Protein AF-A0A3N2NV85-F1 (afdb_monomer_lite)

pLDDT: mean 71.73, std 13.74, range [38.53, 87.88]

Radius of gyration: 30.03 Å; chains: 1; bounding box: 80×45×101 Å

Secondary structure (DSSP, 8-state):
---------------------SSSSHHHHHHHHHHHHHHHHHHHHHHHHHHHHHHHHHHHHHTT---HHHHHHHHHHHHHHHHHHHHHHHHHHHHHHHHHHHHHS---SHHHHHHHHHHHHHHHHHHHHHHHTHHHHHHHHHHHHHTSTTTHHHHTTHHHHHHHHHHHHHHHHHHHHHHHHHHHHHHHHHTT---

Sequence (195 aa):
MTVSEAATTEDEETPAETKDGTETSETPQAARTAYAAEDVADELRKVFLAVVAASALLERTGKGSAHPALRRADRCAEDALSLASHAEGMIYEGIREVREQLGELTATSVGEVVSALDVSRTRLAEAAERVAGFPGRLRAAGQQLRDSTGADEVAGPAPEKWSHAADDLRLMTDALIGAVSALATYTDRLTGAAS

Foldseek 3Di:
DDDDDDDDDDDDDDDDDPPDDDDQPVLLVLLVVLVVLVVVLVVLVVVLVVLVVVLVVLCVVCPPPPDVVSVVSNVVSVVSNVVSVVSSVVSVVSSVVSVVVSVVVPPPDLVSVLSSLVVVLVVLLVVLVVLLPQLVVLQVVLVVLVPDPPSVVPVPCVSVVSNVVSVVSVVSSVVSVVSSVVSVVVSCVSVVVPD

Structure (mmCIF, N/CA/C/O backbone):
data_AF-A0A3N2NV85-F1
#
_entry.id   AF-A0A3N2NV85-F1
#
loop_
_atom_site.group_PDB
_atom_site.id
_atom_site.type_symbol
_atom_site.label_atom_id
_atom_site.label_alt_id
_atom_site.label_comp_id
_atom_site.label_asym_id
_atom_site.label_entity_id
_atom_site.label_seq_id
_atom_site.pdbx_PDB_ins_code
_atom_site.Cartn_x
_atom_site.Cartn_y
_atom_site.Cartn_z
_atom_site.occupancy
_atom_site.B_iso_or_equiv
_atom_site.auth_seq_id
_atom_site.auth_comp_id
_atom_site.auth_asym_id
_atom_site.auth_atom_id
_atom_site.pdbx_PDB_model_num
ATOM 1 N N . MET A 1 1 ? -52.265 24.261 73.036 1.00 43.88 1 MET A N 1
ATOM 2 C CA . MET A 1 1 ? -53.371 24.268 72.058 1.00 43.88 1 MET A CA 1
ATOM 3 C C . MET A 1 1 ? -53.181 25.506 71.196 1.00 43.88 1 MET A C 1
ATOM 5 O O . MET A 1 1 ? -53.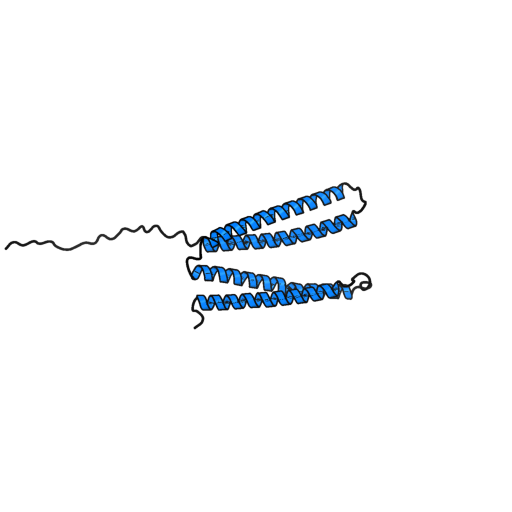295 26.576 71.768 1.00 43.88 1 MET A O 1
ATOM 9 N N . THR A 1 2 ? -52.778 25.296 69.931 1.00 38.53 2 THR A N 1
ATOM 10 C CA . THR A 1 2 ? -52.547 26.199 68.760 1.00 38.53 2 THR A CA 1
ATOM 11 C C . THR A 1 2 ? -51.330 25.618 68.011 1.00 38.53 2 THR A C 1
ATOM 13 O O . THR A 1 2 ? -50.202 25.826 68.440 1.00 38.53 2 THR A O 1
ATOM 16 N N . VAL A 1 3 ? -51.494 24.548 67.223 1.00 42.03 3 VAL A N 1
ATOM 17 C CA . VAL A 1 3 ? -51.835 24.520 65.779 1.00 42.03 3 VAL A CA 1
ATOM 18 C C . VAL A 1 3 ? -50.825 25.315 64.937 1.00 42.03 3 VAL A C 1
ATOM 20 O O . VAL A 1 3 ? -50.917 26.535 64.865 1.00 42.03 3 VAL A O 1
ATOM 23 N N . SER A 1 4 ? -49.889 24.601 64.299 1.00 41.66 4 SER A N 1
ATOM 24 C CA . SER A 1 4 ? -49.180 25.057 63.099 1.00 41.66 4 SER A CA 1
ATOM 25 C C . SER A 1 4 ? -49.585 24.144 61.953 1.00 41.66 4 SER A C 1
ATOM 27 O O . SER A 1 4 ? -49.317 22.945 61.960 1.00 41.66 4 SER A O 1
ATOM 29 N N . GLU A 1 5 ? -50.287 24.760 61.019 1.00 46.69 5 GLU A N 1
ATOM 30 C CA . GLU A 1 5 ? -50.751 24.242 59.748 1.00 46.69 5 GLU A CA 1
ATOM 31 C C . GLU A 1 5 ? -49.751 24.725 58.689 1.00 46.69 5 GLU A C 1
ATOM 33 O O . GLU A 1 5 ? -49.426 25.911 58.647 1.00 46.69 5 GLU A O 1
ATOM 38 N N . ALA A 1 6 ? -49.229 23.818 57.868 1.00 44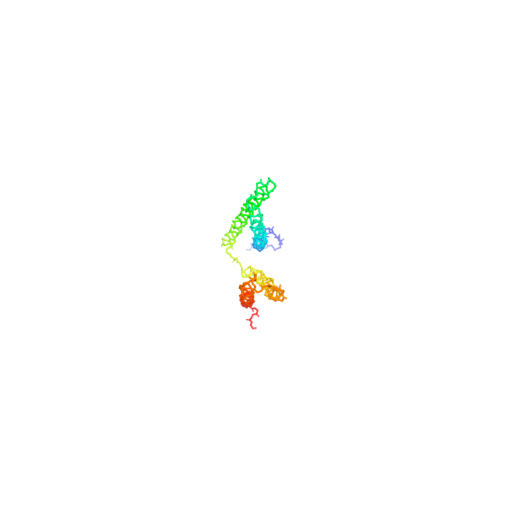.66 6 ALA A N 1
ATOM 39 C CA . ALA A 1 6 ? -48.599 24.162 56.600 1.00 44.66 6 ALA A CA 1
ATOM 40 C C . ALA A 1 6 ? -48.878 23.021 55.621 1.00 44.66 6 ALA A C 1
ATOM 42 O O . ALA A 1 6 ? -48.402 21.897 55.788 1.00 44.66 6 ALA A O 1
ATOM 43 N N . ALA A 1 7 ? -49.752 23.337 54.672 1.00 43.84 7 ALA A N 1
ATOM 44 C CA . ALA A 1 7 ? -50.226 22.479 53.608 1.00 43.84 7 ALA A CA 1
ATOM 45 C C . ALA A 1 7 ? -49.163 22.268 52.517 1.00 43.84 7 ALA A C 1
ATOM 47 O O . ALA A 1 7 ? -48.222 23.042 52.360 1.00 43.84 7 ALA A O 1
ATOM 48 N N . THR A 1 8 ? -49.358 21.166 51.802 1.00 43.28 8 THR A N 1
ATOM 49 C CA . THR A 1 8 ? -48.591 20.611 50.682 1.00 43.28 8 THR A CA 1
ATOM 50 C C . THR A 1 8 ? -48.863 21.347 49.356 1.00 43.28 8 THR A C 1
ATOM 52 O O . THR A 1 8 ? -49.811 22.124 49.291 1.00 43.28 8 THR A O 1
ATOM 55 N N . THR A 1 9 ? -48.077 20.971 48.328 1.00 43.28 9 THR A N 1
ATOM 56 C CA . THR A 1 9 ? -48.163 21.202 46.858 1.00 43.28 9 THR A CA 1
ATOM 57 C C . THR A 1 9 ? -47.543 22.532 46.388 1.00 43.28 9 THR A C 1
ATOM 59 O O . THR A 1 9 ? -47.734 23.535 47.057 1.00 43.28 9 THR A O 1
ATOM 62 N N . GLU A 1 10 ? -46.725 22.650 45.333 1.00 40.34 10 GLU A N 1
ATOM 63 C CA . GLU A 1 10 ? -46.506 21.920 44.063 1.00 40.34 10 GLU A CA 1
ATOM 64 C C . GLU A 1 10 ? -45.005 22.057 43.683 1.00 40.34 10 GLU A C 1
ATOM 66 O O . GLU A 1 10 ? -44.354 23.020 44.080 1.00 40.34 10 GLU A O 1
ATOM 71 N N . ASP A 1 11 ? -44.337 21.012 43.197 1.00 48.28 11 ASP A N 1
ATOM 72 C CA . ASP A 1 11 ? -43.986 20.828 41.775 1.00 48.28 11 ASP A CA 1
ATOM 73 C C . ASP A 1 11 ? -43.397 22.083 41.091 1.00 48.28 11 ASP A C 1
ATOM 75 O O . ASP A 1 11 ? -44.119 22.921 40.563 1.00 48.28 11 ASP A O 1
ATOM 79 N N . GLU A 1 12 ? -42.064 22.185 41.066 1.00 41.19 12 GLU A N 1
ATOM 80 C CA . GLU A 1 12 ? -41.355 22.912 40.008 1.00 41.19 12 GLU A CA 1
ATOM 81 C C . GLU A 1 12 ? -40.096 22.123 39.630 1.00 41.19 12 GLU A C 1
ATOM 83 O O . GLU A 1 12 ? -39.060 22.115 40.300 1.00 41.19 12 GLU A O 1
ATOM 88 N N . GLU A 1 13 ? -40.284 21.359 38.563 1.00 42.88 13 GLU A N 1
ATOM 89 C CA . GLU A 1 13 ? -39.295 20.685 37.745 1.00 42.88 13 GLU A CA 1
ATOM 90 C C . GLU A 1 13 ? -38.297 21.696 37.144 1.00 42.88 13 GLU A C 1
ATOM 92 O O . GLU A 1 13 ? -38.666 22.815 36.789 1.00 42.88 13 GLU A O 1
ATOM 97 N N . THR A 1 14 ? -37.068 21.225 36.890 1.00 41.91 14 THR A N 1
ATOM 98 C CA . THR A 1 14 ? -35.988 21.817 36.060 1.00 41.91 14 THR A CA 1
ATOM 99 C C . THR A 1 14 ? -34.889 22.576 36.828 1.00 41.91 14 THR A C 1
ATOM 101 O O . THR A 1 14 ? -35.083 23.670 37.352 1.00 41.91 14 THR A O 1
ATOM 104 N N . PRO A 1 15 ? -33.660 22.028 36.802 1.00 38.91 15 PRO A N 1
ATOM 105 C CA . PRO A 1 15 ? -32.694 22.573 35.856 1.00 38.91 15 PRO A CA 1
ATOM 106 C C . PRO A 1 15 ? -32.133 21.486 34.935 1.00 38.91 15 PRO A C 1
ATOM 108 O O . PRO A 1 15 ? -31.294 20.673 35.318 1.00 38.91 15 PRO A O 1
ATOM 111 N N . ALA A 1 16 ? -32.574 21.525 33.681 1.00 46.38 16 ALA A N 1
ATOM 112 C CA . ALA A 1 16 ? -31.796 21.065 32.551 1.00 46.38 16 ALA A CA 1
ATOM 113 C C . ALA A 1 16 ? -30.763 22.151 32.237 1.00 46.38 16 ALA A C 1
ATOM 115 O O . ALA A 1 16 ? -31.140 23.269 31.910 1.00 46.38 16 ALA A O 1
ATOM 116 N N . GLU A 1 17 ? -29.481 21.820 32.357 1.00 39.56 17 GLU A N 1
ATOM 117 C CA . GLU A 1 17 ? -28.537 21.889 31.235 1.00 39.56 17 GLU A CA 1
ATOM 118 C C . GLU A 1 17 ? -27.241 21.200 31.685 1.00 39.56 17 GLU A C 1
ATOM 120 O O . GLU A 1 17 ? -26.250 21.832 32.047 1.00 39.56 17 GLU A O 1
ATOM 125 N N . THR A 1 18 ? -27.238 19.863 31.688 1.00 39.28 18 THR A N 1
ATOM 126 C CA . THR A 1 18 ? -25.978 19.121 31.594 1.00 39.28 18 THR A CA 1
ATOM 127 C C . THR A 1 18 ? -25.483 19.300 30.168 1.00 39.28 18 THR A C 1
ATOM 129 O O . THR A 1 18 ? -25.818 18.539 29.263 1.00 39.28 18 THR A O 1
ATOM 132 N N . LYS A 1 19 ? -24.729 20.375 29.957 1.00 49.59 19 LYS A N 1
ATOM 133 C CA . LYS A 1 19 ? -23.899 20.558 28.775 1.00 49.59 19 LYS A CA 1
ATOM 134 C C . LYS A 1 19 ? -22.666 19.682 28.952 1.00 49.59 19 LYS A C 1
ATOM 136 O O . LYS A 1 19 ? -21.614 20.159 29.351 1.00 49.59 19 LYS A O 1
ATOM 141 N N . ASP A 1 20 ? -22.825 18.388 28.725 1.00 47.41 20 ASP A N 1
ATOM 142 C CA . ASP A 1 20 ? -21.674 17.533 28.485 1.00 47.41 20 ASP A CA 1
ATOM 143 C C . ASP A 1 20 ? -22.083 16.382 27.575 1.00 47.41 20 ASP A C 1
ATOM 145 O O . ASP A 1 20 ? -22.908 15.538 27.918 1.00 47.41 20 ASP A O 1
ATOM 149 N N . GLY A 1 21 ? -21.594 16.429 26.346 1.00 41.12 21 GLY A N 1
ATOM 150 C CA . GLY A 1 21 ? -22.053 15.540 25.291 1.00 41.12 21 GLY A CA 1
ATOM 151 C C . GLY A 1 21 ? -21.494 15.914 23.933 1.00 41.12 21 GLY A C 1
ATOM 152 O O . GLY A 1 21 ? -22.235 15.903 22.958 1.00 41.12 21 GLY A O 1
ATOM 153 N N . THR A 1 22 ? -20.217 16.308 23.857 1.00 42.34 22 THR A N 1
ATOM 154 C CA . THR A 1 22 ? -19.564 16.491 22.548 1.00 42.34 22 THR A CA 1
ATOM 155 C C . THR A 1 22 ? -18.066 16.162 22.523 1.00 42.34 22 THR A C 1
ATOM 157 O O . THR A 1 22 ? -17.364 16.730 21.702 1.00 42.34 22 THR A O 1
ATOM 160 N N . GLU A 1 23 ? -17.542 15.257 23.361 1.00 47.22 23 GLU A N 1
ATOM 161 C CA . GLU A 1 23 ? -16.083 14.971 23.349 1.00 47.22 23 GLU A CA 1
ATOM 162 C C . GLU A 1 23 ? -15.675 13.517 23.045 1.00 47.22 23 GLU A C 1
ATOM 164 O O . GLU A 1 23 ? -14.496 13.236 22.890 1.00 47.22 23 GLU A O 1
ATOM 169 N N . THR A 1 24 ? -16.603 12.579 22.838 1.00 50.22 24 THR A N 1
ATOM 170 C CA . THR A 1 24 ? -16.249 11.157 22.595 1.00 50.22 24 THR A CA 1
ATOM 171 C C . THR A 1 24 ? -16.347 10.695 21.137 1.00 50.22 24 THR A C 1
ATOM 173 O O . THR A 1 24 ? -16.030 9.550 20.828 1.00 50.22 24 THR A O 1
ATOM 176 N N . SER A 1 25 ? -16.759 11.557 20.198 1.00 52.91 25 SER A N 1
ATOM 177 C CA . SER A 1 25 ? -16.943 11.155 18.790 1.00 52.91 25 SER A CA 1
ATOM 178 C C . SER A 1 25 ? -15.760 11.481 17.866 1.00 52.91 25 SER A C 1
ATOM 180 O O . SER A 1 25 ? -15.795 11.102 16.692 1.00 52.91 25 SER A O 1
ATOM 182 N N . GLU A 1 26 ? -14.723 12.168 18.353 1.00 57.66 26 GLU A N 1
ATOM 183 C CA . GLU A 1 26 ? -13.586 12.602 17.527 1.00 57.66 26 GLU A CA 1
ATOM 184 C C . GLU A 1 26 ? -12.510 11.513 17.379 1.00 57.66 26 GLU A C 1
ATOM 186 O O . GLU A 1 26 ? -11.926 11.372 16.304 1.00 57.66 26 GLU A O 1
ATOM 191 N N . THR A 1 27 ? -12.331 10.652 18.384 1.00 58.41 27 THR A N 1
ATOM 192 C CA . THR A 1 27 ? -11.361 9.539 18.392 1.00 58.41 27 THR A CA 1
ATOM 193 C C . THR A 1 27 ? -11.552 8.557 17.220 1.00 58.41 27 THR A C 1
ATOM 195 O O . THR A 1 27 ? -10.582 8.271 16.508 1.00 58.41 27 THR A O 1
ATOM 198 N N . PRO A 1 28 ? -12.780 8.073 16.913 1.00 58.31 28 PRO A N 1
ATOM 199 C CA . PRO A 1 28 ? -13.009 7.188 15.766 1.00 58.31 28 PRO A CA 1
ATOM 200 C C . PRO A 1 28 ? -12.791 7.887 14.419 1.00 58.31 28 PRO A C 1
ATOM 202 O O . PRO A 1 28 ? -12.437 7.240 13.432 1.00 58.31 28 PRO A O 1
ATOM 205 N N . GLN A 1 29 ? -13.006 9.203 14.360 1.00 62.34 29 GLN A N 1
ATOM 206 C CA . GLN A 1 29 ? -12.816 9.996 13.150 1.00 62.34 29 GLN A CA 1
ATOM 207 C C . GLN A 1 29 ? -11.329 10.265 12.888 1.00 62.34 29 GLN A C 1
ATOM 209 O O . GLN A 1 29 ? -10.883 10.096 11.755 1.00 62.34 29 GLN A O 1
ATOM 214 N N . ALA A 1 30 ? -10.557 10.597 13.924 1.00 62.56 30 ALA A N 1
ATOM 215 C CA . ALA A 1 30 ? -9.110 10.791 13.853 1.00 62.56 30 ALA A CA 1
ATOM 216 C C . ALA A 1 30 ? -8.365 9.499 13.462 1.00 62.56 30 ALA A C 1
ATOM 218 O O . ALA A 1 30 ? -7.439 9.524 12.653 1.00 62.56 30 ALA A O 1
ATOM 219 N N . ALA A 1 31 ? -8.817 8.340 13.952 1.00 62.31 31 ALA A N 1
ATOM 220 C CA . ALA A 1 31 ? -8.287 7.057 13.497 1.00 62.31 31 ALA A CA 1
ATOM 221 C C . ALA A 1 31 ? -8.554 6.841 11.994 1.00 62.31 31 ALA A C 1
ATOM 223 O O . ALA A 1 31 ? -7.644 6.511 11.236 1.00 62.31 31 ALA A O 1
ATOM 224 N N . ARG A 1 32 ? -9.787 7.087 11.526 1.00 62.62 32 ARG A N 1
ATOM 225 C CA . ARG A 1 32 ? -10.155 6.959 10.102 1.00 62.62 32 ARG A CA 1
ATOM 226 C C . ARG A 1 32 ? -9.355 7.892 9.192 1.00 62.62 32 ARG A C 1
ATOM 228 O O . ARG A 1 32 ? -8.979 7.472 8.099 1.00 62.62 32 ARG A O 1
ATOM 235 N N . THR A 1 33 ? -9.085 9.126 9.613 1.00 66.50 33 THR A N 1
ATOM 236 C CA . THR A 1 33 ? -8.267 10.067 8.832 1.00 66.50 33 THR A CA 1
ATOM 237 C C . THR A 1 33 ? -6.798 9.652 8.789 1.00 66.50 33 THR A C 1
ATOM 239 O O . THR A 1 33 ? -6.199 9.742 7.719 1.00 66.50 33 THR A O 1
ATOM 242 N N . ALA A 1 34 ? -6.236 9.119 9.882 1.00 68.50 34 ALA A N 1
ATOM 243 C CA . ALA A 1 34 ? -4.886 8.548 9.878 1.00 68.50 34 ALA A CA 1
ATOM 244 C C . ALA A 1 34 ? -4.771 7.377 8.885 1.00 68.50 34 ALA A C 1
ATOM 246 O O . ALA A 1 34 ? -3.847 7.340 8.076 1.00 68.50 34 ALA A O 1
ATOM 247 N N . TYR A 1 35 ? -5.764 6.483 8.855 1.00 65.12 35 TYR A N 1
ATOM 248 C CA . TYR A 1 35 ? -5.802 5.387 7.880 1.00 65.12 35 TYR A CA 1
ATOM 249 C C . TYR A 1 35 ? -5.962 5.865 6.431 1.00 65.12 35 TYR A C 1
ATOM 251 O O . TYR A 1 35 ? -5.400 5.267 5.519 1.00 65.12 35 TYR A O 1
ATOM 259 N N . ALA A 1 36 ? -6.723 6.934 6.184 1.00 73.19 36 ALA A N 1
ATOM 260 C CA . ALA A 1 36 ? -6.809 7.520 4.847 1.00 73.19 36 ALA A CA 1
ATOM 261 C C . ALA A 1 36 ? -5.462 8.121 4.405 1.00 73.19 36 ALA A C 1
ATOM 263 O O . ALA A 1 36 ? -5.085 8.003 3.241 1.00 73.19 36 ALA A O 1
ATOM 264 N N . ALA A 1 37 ? -4.714 8.727 5.330 1.00 69.50 37 ALA A N 1
ATOM 265 C CA . ALA A 1 37 ? -3.372 9.234 5.061 1.00 69.50 37 ALA A CA 1
ATOM 266 C C . ALA A 1 37 ? -2.371 8.099 4.765 1.00 69.50 37 ALA A C 1
ATOM 268 O O . ALA A 1 37 ? -1.522 8.252 3.889 1.00 69.50 37 ALA A O 1
ATOM 269 N N . GLU A 1 38 ? -2.502 6.944 5.426 1.00 74.38 38 GLU A N 1
ATOM 270 C CA . GLU A 1 38 ? -1.716 5.738 5.122 1.00 74.38 38 GLU A CA 1
ATOM 271 C C . GLU A 1 38 ? -1.973 5.213 3.703 1.00 74.38 38 GLU A C 1
ATOM 273 O O . GLU A 1 38 ? -1.019 4.932 2.980 1.00 74.38 38 GLU A O 1
ATOM 278 N N . ASP A 1 39 ? -3.235 5.156 3.261 1.00 73.56 39 ASP A N 1
ATOM 279 C CA . ASP A 1 39 ? -3.562 4.774 1.878 1.00 73.56 39 ASP A CA 1
ATOM 280 C C . ASP A 1 39 ? -2.906 5.731 0.862 1.00 73.56 39 ASP A C 1
ATOM 282 O O . ASP A 1 39 ? -2.351 5.291 -0.150 1.00 73.56 39 ASP A O 1
ATOM 286 N N . VAL A 1 40 ? -2.920 7.040 1.142 1.00 75.62 40 VAL A N 1
ATOM 287 C CA . VAL A 1 40 ? -2.267 8.055 0.297 1.00 75.62 40 VAL A CA 1
ATOM 288 C C . VAL A 1 40 ? -0.745 7.879 0.289 1.00 75.62 40 VAL A C 1
ATOM 290 O O . VAL A 1 40 ? -0.128 7.999 -0.772 1.00 75.62 40 VAL A O 1
ATOM 293 N N . ALA A 1 41 ? -0.125 7.557 1.429 1.00 73.75 41 ALA A N 1
ATOM 294 C CA . ALA A 1 41 ? 1.305 7.246 1.497 1.00 73.75 41 ALA A CA 1
ATOM 295 C C . ALA A 1 41 ? 1.657 6.009 0.651 1.00 73.75 41 ALA A C 1
ATOM 297 O O . ALA A 1 41 ? 2.630 6.028 -0.107 1.00 73.75 41 ALA A O 1
ATOM 298 N N . ASP A 1 42 ? 0.832 4.962 0.705 1.00 79.81 42 ASP A N 1
ATOM 299 C CA . ASP A 1 42 ? 1.000 3.750 -0.100 1.00 79.81 42 ASP A CA 1
ATOM 300 C C . ASP A 1 42 ? 0.874 4.022 -1.607 1.00 79.81 42 ASP A C 1
ATOM 302 O O . ASP A 1 42 ? 1.610 3.458 -2.426 1.00 79.81 42 ASP A O 1
ATOM 306 N N . GLU A 1 43 ? -0.065 4.876 -2.013 1.00 77.25 43 GLU A N 1
ATOM 307 C CA . GLU A 1 43 ? -0.190 5.316 -3.404 1.00 77.25 43 GLU A CA 1
ATOM 308 C C . GLU A 1 43 ? 1.010 6.153 -3.850 1.00 77.25 43 GLU A C 1
ATOM 310 O O . GLU A 1 43 ? 1.584 5.889 -4.913 1.00 77.25 43 GLU A O 1
ATOM 315 N N . LEU A 1 44 ? 1.451 7.094 -3.013 1.00 78.88 44 LEU A N 1
ATOM 316 C CA . LEU A 1 44 ? 2.637 7.906 -3.258 1.00 78.88 44 LEU A CA 1
ATOM 317 C C . LEU A 1 44 ? 3.886 7.031 -3.422 1.00 78.88 44 LEU A C 1
ATOM 319 O O . LEU A 1 44 ? 4.673 7.249 -4.346 1.00 78.88 44 LEU A O 1
ATOM 323 N N . ARG A 1 45 ? 4.028 5.978 -2.609 1.00 82.88 45 ARG A N 1
ATOM 324 C CA . ARG A 1 45 ? 5.122 5.004 -2.713 1.00 82.88 45 ARG A CA 1
ATOM 325 C C . ARG A 1 45 ? 5.112 4.258 -4.050 1.00 82.88 45 ARG A C 1
ATOM 327 O O . ARG A 1 45 ? 6.172 4.060 -4.647 1.00 82.88 45 ARG A O 1
ATOM 334 N N . LYS A 1 46 ? 3.939 3.870 -4.563 1.00 83.06 46 LYS A N 1
ATOM 335 C CA . LYS A 1 46 ? 3.816 3.229 -5.890 1.00 83.06 46 LYS A CA 1
ATOM 336 C C . LYS A 1 46 ? 4.238 4.179 -7.010 1.00 83.06 46 LYS A C 1
ATOM 338 O O . LYS A 1 46 ? 4.970 3.768 -7.911 1.00 83.06 46 LYS A O 1
ATOM 343 N N . VAL A 1 47 ? 3.809 5.441 -6.945 1.00 80.25 47 VAL A N 1
ATOM 344 C CA . VAL A 1 47 ? 4.190 6.473 -7.924 1.00 80.25 47 VAL A CA 1
ATOM 345 C C . VAL A 1 47 ? 5.693 6.744 -7.864 1.00 80.25 47 VAL A C 1
ATOM 347 O O . VAL A 1 47 ? 6.345 6.760 -8.905 1.00 80.25 47 VAL A O 1
ATOM 350 N N . PHE A 1 48 ? 6.265 6.865 -6.664 1.00 78.31 48 PHE A N 1
ATOM 351 C CA . PHE A 1 48 ? 7.704 7.029 -6.458 1.00 78.31 48 PHE A CA 1
ATOM 352 C C . PHE A 1 48 ? 8.507 5.915 -7.144 1.00 78.31 48 PHE A C 1
ATOM 354 O O . PHE A 1 48 ? 9.419 6.193 -7.921 1.00 78.31 48 PHE A O 1
ATOM 361 N N . LEU A 1 49 ? 8.131 4.648 -6.930 1.00 86.94 49 LEU A N 1
ATOM 362 C CA . LEU A 1 49 ? 8.797 3.504 -7.563 1.00 86.94 49 LEU A CA 1
ATOM 363 C C . LEU A 1 49 ? 8.687 3.531 -9.095 1.00 86.94 49 LEU A C 1
ATOM 365 O O . LEU A 1 49 ? 9.650 3.191 -9.786 1.00 86.94 49 LEU A O 1
ATOM 369 N N . ALA A 1 50 ? 7.545 3.963 -9.636 1.00 83.38 50 ALA A N 1
ATOM 370 C CA . ALA A 1 50 ? 7.371 4.125 -11.077 1.00 83.38 50 ALA A CA 1
ATOM 371 C C . ALA A 1 50 ? 8.289 5.221 -11.650 1.00 83.38 50 ALA A C 1
ATOM 373 O O . ALA A 1 50 ? 8.890 5.019 -12.708 1.00 83.38 50 ALA A O 1
ATOM 374 N N . VAL A 1 51 ? 8.451 6.345 -10.941 1.00 80.38 51 VAL A N 1
ATOM 375 C CA . VAL A 1 51 ? 9.375 7.422 -11.336 1.00 80.38 51 VAL A CA 1
ATOM 376 C C . VAL A 1 51 ? 10.826 6.943 -11.273 1.00 80.38 51 VAL A C 1
ATOM 378 O O . VAL A 1 51 ? 11.547 7.137 -12.245 1.00 80.38 51 VAL A O 1
ATOM 381 N N . VAL A 1 52 ? 11.245 6.234 -10.215 1.00 83.75 52 VAL A N 1
ATOM 382 C CA . VAL A 1 52 ? 12.597 5.639 -10.127 1.00 83.75 52 VAL A CA 1
ATOM 383 C C . VAL A 1 52 ? 12.878 4.718 -11.317 1.00 83.75 52 VAL A C 1
ATOM 385 O O . VAL A 1 52 ? 13.940 4.807 -11.939 1.00 83.75 52 VAL A O 1
ATOM 388 N N . ALA A 1 53 ? 11.924 3.852 -11.672 1.00 85.88 53 ALA A N 1
ATOM 389 C CA . ALA A 1 53 ? 12.067 2.960 -12.819 1.00 85.88 53 ALA A CA 1
ATOM 390 C C . ALA A 1 53 ? 12.196 3.735 -14.144 1.00 85.88 53 ALA A C 1
ATOM 392 O O . ALA A 1 53 ? 13.036 3.394 -14.980 1.00 85.88 53 ALA A O 1
ATOM 393 N N . ALA A 1 54 ? 11.405 4.796 -14.330 1.00 78.00 54 ALA A N 1
ATOM 394 C CA . ALA A 1 54 ? 11.488 5.660 -15.505 1.00 78.00 54 ALA A CA 1
ATOM 395 C C . ALA A 1 54 ? 12.829 6.416 -15.579 1.00 78.00 54 ALA A C 1
ATOM 397 O O . ALA A 1 54 ? 13.429 6.465 -16.655 1.00 78.00 54 ALA A O 1
ATOM 398 N N . SER A 1 55 ? 13.339 6.931 -14.455 1.00 84.06 55 SER A N 1
ATOM 399 C CA . SER A 1 55 ? 14.654 7.583 -14.375 1.00 84.06 55 SER A CA 1
ATOM 400 C C . SER A 1 55 ? 15.787 6.629 -14.747 1.00 84.06 55 SER A C 1
ATOM 402 O O . SER A 1 55 ? 16.627 6.968 -15.575 1.00 84.06 55 SER A O 1
ATOM 404 N N . ALA A 1 56 ? 15.773 5.394 -14.235 1.00 85.56 56 ALA A N 1
ATOM 405 C CA . ALA A 1 56 ? 16.784 4.390 -14.578 1.00 85.56 56 ALA A CA 1
ATOM 406 C C . ALA A 1 56 ? 16.775 4.031 -16.079 1.00 85.56 56 ALA A C 1
ATOM 408 O O . ALA A 1 56 ? 17.824 3.811 -16.693 1.00 85.56 56 ALA A O 1
ATOM 409 N N . LEU A 1 57 ? 15.590 3.991 -16.703 1.00 84.00 57 LEU A N 1
ATOM 410 C CA . LEU A 1 57 ? 15.460 3.803 -18.150 1.00 84.00 57 LEU A CA 1
ATOM 411 C C . LEU A 1 57 ? 15.991 5.012 -18.934 1.00 84.00 57 LEU A C 1
ATOM 413 O O . LEU A 1 57 ? 16.685 4.826 -19.937 1.00 84.00 57 LEU A O 1
ATOM 417 N N . LEU A 1 58 ? 15.705 6.236 -18.484 1.00 81.19 58 LEU A N 1
ATOM 418 C CA . LEU A 1 58 ? 16.233 7.466 -19.081 1.00 81.19 58 LEU A CA 1
ATOM 419 C C . LEU A 1 58 ? 17.762 7.523 -18.999 1.00 81.19 58 LEU A C 1
ATOM 421 O O . LEU A 1 58 ? 18.408 7.790 -20.009 1.00 81.19 58 LEU A O 1
ATOM 425 N N . GLU A 1 59 ? 18.351 7.193 -17.850 1.00 82.50 59 GLU A N 1
ATOM 426 C CA . GLU A 1 59 ? 19.805 7.162 -17.668 1.00 82.50 59 GLU A CA 1
ATOM 427 C C . GLU A 1 59 ? 20.458 6.140 -18.610 1.00 82.50 59 GLU A C 1
ATOM 429 O O . GLU A 1 59 ? 21.430 6.438 -19.312 1.00 82.50 59 GLU A O 1
ATOM 434 N N . ARG A 1 60 ? 19.882 4.934 -18.700 1.00 83.56 60 ARG A N 1
ATOM 435 C CA . ARG A 1 60 ? 20.390 3.866 -19.571 1.00 83.56 60 ARG A CA 1
ATOM 436 C C . ARG A 1 60 ? 20.297 4.223 -21.054 1.00 83.56 60 ARG A C 1
ATOM 438 O O . ARG A 1 60 ? 21.225 3.925 -21.803 1.00 83.56 60 ARG A O 1
ATOM 445 N N . THR A 1 61 ? 19.186 4.818 -21.486 1.00 79.75 61 THR A N 1
ATOM 446 C CA . THR A 1 61 ? 18.943 5.173 -22.898 1.00 79.75 61 THR A CA 1
ATOM 447 C C . THR A 1 61 ? 19.654 6.459 -23.316 1.00 79.75 61 THR A C 1
ATOM 449 O O . THR A 1 61 ? 20.043 6.599 -24.473 1.00 79.75 61 THR A O 1
ATOM 452 N N . GLY A 1 62 ? 19.857 7.385 -22.379 1.00 68.69 62 GLY A N 1
ATOM 453 C CA . GLY A 1 62 ? 20.491 8.683 -22.594 1.00 68.69 62 GLY A CA 1
ATOM 454 C C . GLY A 1 62 ? 22.001 8.708 -22.363 1.00 68.69 62 GLY A C 1
ATOM 455 O O . GLY A 1 62 ? 22.618 9.754 -22.572 1.00 68.69 62 GLY A O 1
ATOM 456 N N . LYS A 1 63 ? 22.619 7.597 -21.943 1.00 76.31 63 LYS A N 1
ATOM 457 C CA . LYS A 1 63 ? 24.046 7.535 -21.596 1.00 76.31 63 LYS A CA 1
ATOM 458 C C . LYS A 1 63 ? 24.933 8.042 -22.742 1.00 76.31 63 LYS A C 1
ATOM 460 O O . LYS A 1 63 ? 24.989 7.448 -23.814 1.00 76.31 63 LYS A O 1
ATOM 465 N N . GLY A 1 64 ? 25.642 9.147 -22.499 1.00 68.81 64 GLY A N 1
ATOM 466 C CA . GLY A 1 64 ? 26.522 9.800 -23.481 1.00 68.81 64 GLY A CA 1
ATOM 467 C C . GLY A 1 64 ? 25.842 10.835 -24.390 1.00 68.81 64 GLY A C 1
ATOM 468 O O . GLY A 1 64 ? 26.520 11.470 -25.194 1.00 68.81 64 GLY A O 1
ATOM 469 N N . SER A 1 65 ? 24.532 11.057 -24.255 1.00 73.69 65 SER A N 1
ATOM 470 C CA . SER A 1 65 ? 23.801 12.079 -25.007 1.00 73.69 65 SER A CA 1
ATOM 471 C C . SER A 1 65 ? 23.854 13.441 -24.310 1.00 73.69 65 SER A C 1
ATOM 473 O O . SER A 1 65 ? 23.444 13.590 -23.162 1.00 73.69 65 SER A O 1
ATOM 475 N N . ALA A 1 66 ? 24.302 14.479 -25.022 1.00 80.88 66 ALA A N 1
ATOM 476 C CA . ALA A 1 66 ? 24.300 15.862 -24.529 1.00 80.88 66 ALA A CA 1
ATOM 477 C C . ALA A 1 66 ? 22.957 16.594 -24.759 1.00 80.88 66 ALA A C 1
ATOM 479 O O . ALA A 1 66 ? 22.878 17.816 -24.571 1.00 80.88 66 ALA A O 1
ATOM 480 N N . HIS A 1 67 ? 21.907 15.880 -25.186 1.00 83.75 67 HIS A N 1
ATOM 481 C CA . HIS A 1 67 ? 20.664 16.488 -25.656 1.00 83.75 67 HIS A CA 1
ATOM 482 C C . HIS A 1 67 ? 19.926 17.250 -24.532 1.00 83.75 67 HIS A C 1
ATOM 484 O O . HIS A 1 67 ? 19.643 16.678 -23.476 1.00 83.75 67 HIS A O 1
ATOM 490 N N . PRO A 1 68 ? 19.560 18.532 -24.733 1.00 84.38 68 PRO A N 1
ATOM 491 C CA . PRO A 1 68 ? 18.985 19.372 -23.679 1.00 84.38 68 PRO A CA 1
ATOM 492 C C . PRO A 1 68 ? 17.636 18.860 -23.155 1.00 84.38 68 PRO A C 1
ATOM 494 O O . PRO A 1 68 ? 17.347 19.020 -21.972 1.00 84.38 68 PRO A O 1
ATOM 497 N N . ALA A 1 69 ? 16.829 18.202 -23.995 1.00 83.69 69 ALA A N 1
ATOM 498 C CA . ALA A 1 69 ? 15.558 17.621 -23.555 1.00 83.69 69 ALA A CA 1
ATOM 499 C C . ALA A 1 69 ? 15.741 16.451 -22.570 1.00 83.69 69 ALA A C 1
ATOM 501 O O . ALA A 1 69 ? 14.956 16.336 -21.636 1.00 83.69 69 ALA A O 1
ATOM 502 N N . LEU A 1 70 ? 16.795 15.636 -22.729 1.00 79.62 70 LEU A N 1
ATOM 503 C CA . LEU A 1 70 ? 17.081 14.525 -21.813 1.00 79.62 70 LEU A CA 1
ATOM 504 C C . LEU A 1 70 ? 17.537 15.052 -20.453 1.00 79.62 70 LEU A C 1
ATOM 506 O O . LEU A 1 70 ? 17.001 14.641 -19.435 1.00 79.62 70 LEU A O 1
ATOM 510 N N . ARG A 1 71 ? 18.423 16.057 -20.439 1.00 82.50 71 ARG A N 1
ATOM 511 C CA . ARG A 1 71 ? 18.817 16.741 -19.195 1.00 82.50 71 ARG A CA 1
ATOM 512 C C . ARG A 1 71 ? 17.647 17.414 -18.484 1.00 82.50 71 ARG A C 1
ATOM 514 O O . ARG A 1 71 ? 17.641 17.515 -17.263 1.00 82.50 71 ARG A O 1
ATOM 521 N N . ARG A 1 72 ? 16.660 17.910 -19.236 1.00 85.25 72 ARG A N 1
ATOM 522 C CA . ARG A 1 72 ? 15.439 18.468 -18.646 1.00 85.25 72 ARG A CA 1
ATOM 523 C C . ARG A 1 72 ? 14.561 17.379 -18.035 1.00 85.25 72 ARG A C 1
ATOM 525 O O . ARG A 1 72 ? 14.074 17.587 -16.934 1.00 85.25 72 ARG A O 1
ATOM 532 N N . ALA A 1 73 ? 14.372 16.258 -18.731 1.00 82.88 73 ALA A N 1
ATOM 533 C CA . ALA A 1 73 ? 13.601 15.126 -18.224 1.00 82.88 73 ALA A CA 1
ATOM 534 C C . ALA A 1 73 ? 14.217 14.546 -16.941 1.00 82.88 73 ALA A C 1
ATOM 536 O O . ALA A 1 73 ? 13.486 14.300 -15.989 1.00 82.88 73 ALA A O 1
ATOM 537 N N . ASP A 1 74 ? 15.545 14.420 -16.906 1.00 82.94 74 ASP A N 1
ATOM 538 C CA . ASP A 1 74 ? 16.305 13.938 -15.749 1.00 82.94 74 ASP A CA 1
ATOM 539 C C . ASP A 1 74 ? 16.085 14.830 -14.518 1.00 82.94 74 ASP A C 1
ATOM 541 O O . ASP A 1 74 ? 15.579 14.368 -13.499 1.00 82.94 74 ASP A O 1
ATOM 545 N N . ARG A 1 75 ? 16.288 16.151 -14.660 1.00 86.44 75 ARG A N 1
ATOM 546 C CA . ARG A 1 75 ? 16.002 17.109 -13.575 1.00 86.44 75 ARG A CA 1
ATOM 547 C C . ARG A 1 75 ? 14.547 17.086 -13.117 1.00 86.44 75 ARG A C 1
ATOM 549 O O . ARG A 1 75 ? 14.286 17.135 -11.925 1.00 86.44 75 ARG A O 1
ATOM 556 N N . CYS A 1 76 ? 13.588 16.993 -14.040 1.00 86.25 76 CYS A N 1
ATOM 557 C CA . CYS A 1 76 ? 12.178 16.901 -13.659 1.00 86.25 76 CYS A CA 1
ATOM 558 C C . CYS A 1 76 ? 11.869 15.619 -12.871 1.00 86.25 76 CYS A C 1
ATOM 560 O O . CYS A 1 76 ? 11.006 15.642 -11.996 1.00 86.25 76 CYS A O 1
ATOM 562 N N . ALA A 1 77 ? 12.547 14.511 -13.177 1.00 82.75 77 ALA A N 1
ATOM 563 C CA . ALA A 1 77 ? 12.389 13.272 -12.432 1.00 82.75 77 ALA A CA 1
ATOM 564 C C . ALA A 1 77 ? 13.034 13.366 -11.039 1.00 82.75 77 ALA A C 1
ATOM 566 O O . ALA A 1 77 ? 12.409 12.955 -10.064 1.00 82.75 77 ALA A O 1
ATOM 567 N N . GLU A 1 78 ? 14.222 13.968 -10.920 1.00 86.94 78 GLU A N 1
ATOM 568 C CA . GLU A 1 78 ? 14.857 14.274 -9.627 1.00 86.94 78 GLU A CA 1
ATOM 569 C C . GLU A 1 78 ? 13.963 15.168 -8.751 1.00 86.94 78 GLU A C 1
ATOM 571 O O . GLU A 1 78 ? 13.718 14.846 -7.586 1.00 86.94 78 GLU A O 1
ATOM 576 N N . ASP A 1 79 ? 13.406 16.240 -9.325 1.00 87.88 79 ASP A N 1
ATOM 577 C CA . ASP A 1 79 ? 12.476 17.142 -8.639 1.00 87.88 79 ASP A CA 1
ATOM 578 C C . ASP A 1 79 ? 11.228 16.387 -8.150 1.00 87.88 79 ASP A C 1
ATOM 580 O O . ASP A 1 79 ? 10.805 16.548 -7.003 1.00 87.88 79 ASP A O 1
ATOM 584 N N . ALA A 1 80 ? 10.653 15.521 -8.992 1.00 83.12 80 ALA A N 1
ATOM 585 C CA . ALA A 1 80 ? 9.489 14.714 -8.633 1.00 83.12 80 ALA A CA 1
ATOM 586 C C . ALA A 1 80 ? 9.789 13.729 -7.489 1.00 83.12 80 ALA A C 1
ATOM 588 O O . ALA A 1 80 ? 8.973 13.585 -6.578 1.00 83.12 80 ALA A O 1
ATOM 589 N N . LEU A 1 81 ? 10.958 13.079 -7.499 1.00 83.25 81 LEU A N 1
ATOM 590 C CA . LEU A 1 81 ? 11.385 12.169 -6.429 1.00 83.25 81 LEU A CA 1
ATOM 591 C C . LEU A 1 81 ? 11.630 12.912 -5.110 1.00 83.25 81 LEU A C 1
ATOM 593 O O . LEU A 1 81 ? 11.260 12.413 -4.045 1.00 83.25 81 LEU A O 1
ATOM 597 N N . SER A 1 82 ? 12.213 14.111 -5.179 1.00 87.19 82 SER A N 1
ATOM 598 C CA . SER A 1 82 ? 12.425 14.981 -4.018 1.00 87.19 82 SER A CA 1
ATOM 599 C C . SER A 1 82 ? 11.093 15.413 -3.393 1.00 87.19 82 SER A C 1
ATOM 601 O O . SER A 1 82 ? 10.877 15.226 -2.194 1.00 87.19 82 SER A O 1
ATOM 603 N N . LEU A 1 83 ? 10.150 15.893 -4.214 1.00 85.31 83 LEU A N 1
ATOM 604 C CA . LEU A 1 83 ? 8.809 16.284 -3.768 1.00 85.31 83 LEU A CA 1
ATOM 605 C C . LEU A 1 83 ? 8.022 15.109 -3.181 1.00 85.31 83 LEU A C 1
ATOM 607 O O . LEU A 1 83 ? 7.378 15.267 -2.147 1.00 85.31 83 LEU A O 1
ATOM 611 N N . ALA A 1 84 ? 8.100 13.929 -3.801 1.00 79.00 84 ALA A N 1
ATOM 612 C CA . ALA A 1 84 ? 7.448 12.729 -3.288 1.00 79.00 84 ALA A CA 1
ATOM 613 C C . ALA A 1 84 ? 8.032 12.295 -1.934 1.00 79.00 84 ALA A C 1
ATOM 615 O O . ALA A 1 84 ? 7.274 11.990 -1.019 1.00 79.00 84 ALA A O 1
ATOM 616 N N . SER A 1 85 ? 9.358 12.343 -1.769 1.00 80.62 85 SER A N 1
ATOM 617 C CA . SER A 1 85 ? 10.010 12.028 -0.487 1.00 80.62 85 SER A CA 1
ATOM 618 C C . SER A 1 85 ? 9.616 13.019 0.613 1.00 80.62 85 SER A C 1
ATOM 620 O O . SER A 1 85 ? 9.374 12.628 1.752 1.00 80.62 85 SER A O 1
ATOM 622 N N . HIS A 1 86 ? 9.515 14.309 0.276 1.00 87.06 86 HIS A N 1
ATOM 623 C CA . HIS A 1 86 ? 9.075 15.335 1.220 1.00 87.06 86 HIS A CA 1
ATOM 624 C C . HIS A 1 86 ? 7.605 15.158 1.627 1.00 87.06 86 HIS A C 1
ATOM 626 O O . HIS A 1 86 ? 7.290 15.203 2.815 1.00 87.06 86 HIS A O 1
ATOM 632 N N . ALA A 1 87 ? 6.717 14.911 0.659 1.00 79.25 87 ALA A N 1
ATOM 633 C CA . ALA A 1 87 ? 5.303 14.655 0.918 1.00 79.25 87 ALA A CA 1
ATOM 634 C C . ALA A 1 87 ? 5.099 13.397 1.774 1.00 79.25 87 ALA A C 1
ATOM 636 O O . ALA A 1 87 ? 4.314 13.426 2.717 1.00 79.25 87 ALA A O 1
ATOM 637 N N . GLU A 1 88 ? 5.845 12.325 1.499 1.00 81.94 88 GLU A N 1
ATOM 638 C CA . GLU A 1 88 ? 5.834 11.112 2.318 1.00 81.94 88 GLU A CA 1
ATOM 639 C C . GLU A 1 88 ? 6.250 11.408 3.768 1.00 81.94 88 GLU A C 1
ATOM 641 O O . GLU A 1 88 ? 5.571 10.977 4.699 1.00 81.94 88 GLU A O 1
ATOM 646 N N . GLY A 1 89 ? 7.311 12.198 3.967 1.00 77.81 89 GLY A N 1
ATOM 647 C CA . GLY A 1 89 ? 7.748 12.629 5.296 1.00 77.81 89 GLY A CA 1
ATOM 648 C C . GLY A 1 89 ? 6.657 13.369 6.074 1.00 77.81 89 GLY A C 1
ATOM 649 O O . GLY A 1 89 ? 6.376 13.005 7.214 1.00 77.81 89 GLY A O 1
ATOM 650 N N . MET A 1 90 ? 5.994 14.344 5.443 1.00 87.12 90 MET A N 1
ATOM 651 C CA . MET A 1 90 ? 4.900 15.093 6.077 1.00 87.12 90 MET A CA 1
ATOM 652 C C . MET A 1 90 ? 3.696 14.206 6.413 1.00 87.12 90 MET A C 1
ATOM 654 O O . MET A 1 90 ? 3.078 14.376 7.461 1.00 87.12 90 MET A O 1
ATOM 658 N N . ILE A 1 91 ? 3.363 13.245 5.545 1.00 77.75 91 ILE A N 1
ATOM 659 C CA . ILE A 1 91 ? 2.265 12.306 5.798 1.00 77.75 91 ILE A CA 1
ATOM 660 C C . ILE A 1 91 ? 2.581 11.436 7.021 1.00 77.75 91 ILE A C 1
ATOM 662 O O . ILE A 1 91 ? 1.742 11.315 7.912 1.00 77.75 91 ILE A O 1
ATOM 666 N N . TYR A 1 92 ? 3.787 10.866 7.107 1.00 79.50 92 TYR A N 1
ATOM 667 C CA . TYR A 1 92 ? 4.174 10.044 8.258 1.00 79.50 92 TYR A CA 1
ATOM 668 C C . TYR A 1 92 ? 4.288 10.844 9.555 1.00 79.50 92 TYR A C 1
ATOM 670 O O . TYR A 1 92 ? 3.921 10.329 10.612 1.00 79.50 92 TYR A O 1
ATOM 678 N N . GLU A 1 93 ? 4.767 12.085 9.488 1.00 83.50 93 GLU A N 1
ATOM 679 C CA . GLU A 1 93 ? 4.794 12.988 10.637 1.00 83.50 93 GLU A CA 1
ATOM 680 C C . GLU A 1 93 ? 3.376 13.272 11.147 1.00 83.50 93 GLU A C 1
ATOM 682 O O . GLU A 1 93 ? 3.111 13.052 12.327 1.00 83.50 93 GLU A O 1
ATOM 687 N N . GLY A 1 94 ? 2.439 13.614 10.258 1.00 73.94 94 GLY A N 1
ATOM 688 C CA . GLY A 1 94 ? 1.035 13.820 10.621 1.00 73.94 94 GLY A CA 1
ATOM 689 C C . GLY A 1 94 ? 0.356 12.557 11.166 1.00 73.94 94 GLY A C 1
ATOM 690 O O . GLY A 1 94 ? -0.360 12.623 12.163 1.00 73.94 94 GLY A O 1
ATOM 691 N N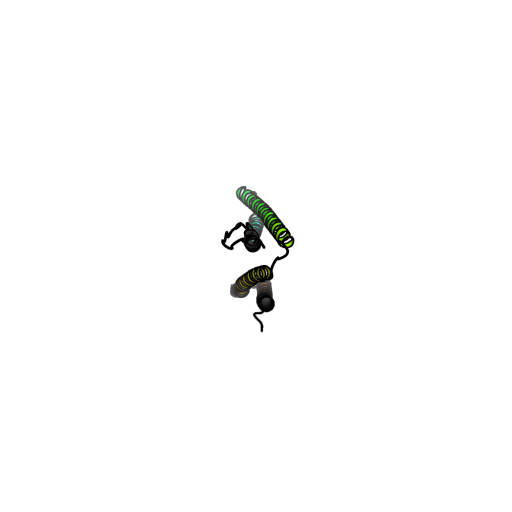 . ILE A 1 95 ? 0.615 11.379 10.580 1.00 77.88 95 ILE A N 1
ATOM 692 C CA . ILE A 1 95 ? 0.117 10.095 11.111 1.00 77.88 95 ILE A CA 1
ATOM 693 C C . ILE A 1 95 ? 0.658 9.850 12.525 1.00 77.88 95 ILE A C 1
ATOM 695 O O . ILE A 1 95 ? -0.089 9.411 13.400 1.00 77.88 95 ILE A O 1
ATOM 699 N N . ARG A 1 96 ? 1.948 10.116 12.761 1.00 77.62 96 ARG A N 1
ATOM 700 C CA . ARG A 1 96 ? 2.574 9.969 14.080 1.00 77.62 96 ARG A CA 1
ATOM 701 C C . ARG A 1 96 ? 1.927 10.907 15.098 1.00 77.62 96 ARG A C 1
ATOM 703 O O . ARG A 1 96 ? 1.571 10.436 16.168 1.00 77.62 96 ARG A O 1
ATOM 710 N N . GLU A 1 97 ? 1.730 12.177 14.758 1.00 77.19 97 GLU A N 1
ATOM 711 C CA . GLU A 1 97 ? 1.089 13.163 15.641 1.00 77.19 97 GLU A CA 1
ATOM 712 C C . GLU A 1 97 ? -0.345 12.769 16.003 1.00 77.19 97 GLU A C 1
ATOM 714 O O . GLU A 1 97 ? -0.712 12.788 17.177 1.00 77.19 97 GLU A O 1
ATOM 719 N N . VAL A 1 98 ? -1.136 12.323 15.022 1.00 72.62 98 VAL A N 1
ATOM 720 C CA . VAL A 1 98 ? -2.497 11.829 15.274 1.00 72.62 98 VAL A CA 1
ATOM 721 C C . VAL A 1 98 ? -2.468 10.594 16.174 1.00 72.62 98 VAL A C 1
ATOM 723 O O . VAL A 1 98 ? -3.272 10.480 17.093 1.00 72.62 98 VAL A O 1
ATOM 726 N N . ARG A 1 99 ? -1.532 9.665 15.957 1.00 71.88 99 ARG A N 1
ATOM 727 C CA . ARG A 1 99 ? -1.393 8.467 16.799 1.00 71.88 99 ARG A CA 1
ATOM 728 C C . ARG A 1 99 ? -0.904 8.779 18.210 1.00 71.88 99 ARG A C 1
ATOM 730 O O . ARG A 1 99 ? -1.322 8.094 19.134 1.00 71.88 99 ARG A O 1
ATOM 737 N N . GLU A 1 100 ? -0.043 9.775 18.388 1.00 72.88 100 GLU A N 1
ATOM 738 C CA . GLU A 1 100 ? 0.385 10.250 19.708 1.00 72.88 100 GLU A CA 1
ATOM 739 C C . GLU A 1 100 ? -0.790 10.875 20.459 1.00 72.88 100 GLU A C 1
ATOM 741 O O . GLU A 1 100 ? -1.051 10.479 21.589 1.00 72.88 100 GLU A O 1
ATOM 746 N N . GLN A 1 101 ? -1.579 11.729 19.801 1.00 67.19 101 GLN A N 1
ATOM 747 C CA . GLN A 1 101 ? -2.804 12.296 20.377 1.00 67.19 101 GLN A CA 1
ATOM 748 C C . GLN A 1 101 ? -3.826 11.207 20.731 1.00 67.19 101 GLN A C 1
ATOM 750 O O . GLN A 1 101 ? -4.395 11.221 21.816 1.00 67.19 101 GLN A O 1
ATOM 755 N N . LEU A 1 102 ? -4.017 10.211 19.861 1.00 64.69 102 LEU A N 1
ATOM 756 C CA . LEU A 1 102 ? -4.868 9.049 20.139 1.00 64.69 102 LEU A CA 1
ATOM 757 C C . LEU A 1 102 ? -4.309 8.145 21.249 1.00 64.69 102 LEU A C 1
ATOM 759 O O . LEU A 1 102 ? -5.074 7.502 21.958 1.00 64.69 102 LEU A O 1
ATOM 763 N N . GLY A 1 103 ? -2.987 8.057 21.392 1.00 61.88 103 GLY A N 1
ATOM 764 C CA . GLY A 1 103 ? -2.327 7.300 22.456 1.00 61.88 103 GLY A CA 1
ATOM 765 C C . GLY A 1 103 ? -2.400 7.998 23.815 1.00 61.88 103 GLY A C 1
ATOM 766 O O . GLY A 1 103 ? -2.494 7.326 24.840 1.00 61.88 103 GLY A O 1
ATOM 767 N N . GLU A 1 104 ? -2.392 9.332 23.820 1.00 57.00 104 GLU A N 1
ATOM 768 C CA . GLU A 1 104 ? -2.667 10.166 24.993 1.00 57.00 104 GLU A CA 1
ATOM 769 C C . GLU A 1 104 ? -4.154 10.114 25.384 1.00 57.00 104 GLU A C 1
ATOM 771 O O . GLU A 1 104 ? -4.475 10.082 26.573 1.00 57.00 104 GLU A O 1
ATOM 776 N N . LEU A 1 105 ? -5.052 9.994 24.399 1.00 54.25 105 LEU A N 1
ATOM 777 C CA . LEU A 1 105 ? -6.469 9.651 24.563 1.00 54.25 105 LEU A CA 1
ATOM 778 C C . LEU A 1 105 ? -6.634 8.136 24.771 1.00 54.25 105 LEU A C 1
ATOM 780 O O . LEU A 1 105 ? -7.261 7.448 23.965 1.00 54.25 105 LEU A O 1
ATOM 784 N N . THR A 1 106 ? -6.044 7.576 25.830 1.00 50.53 106 THR A N 1
ATOM 785 C CA . THR A 1 106 ? -6.232 6.159 26.180 1.00 50.53 106 THR A CA 1
ATOM 786 C C . THR A 1 106 ? -7.715 5.786 26.103 1.00 50.53 106 THR A C 1
ATOM 788 O O . THR A 1 106 ? -8.547 6.396 26.776 1.00 50.53 106 THR A O 1
ATOM 791 N N . ALA A 1 107 ? -8.030 4.807 25.239 1.00 55.94 107 ALA A N 1
ATOM 792 C CA . ALA A 1 107 ? -9.392 4.414 24.879 1.00 55.94 107 ALA A CA 1
ATOM 793 C C . ALA A 1 107 ? -10.297 4.373 26.115 1.00 55.94 107 ALA A C 1
ATOM 795 O O . ALA A 1 107 ? -10.119 3.546 27.013 1.00 55.94 107 ALA A O 1
ATOM 796 N N . THR A 1 108 ? -11.232 5.317 26.173 1.00 56.69 108 THR A N 1
ATOM 797 C CA . THR A 1 108 ? -12.009 5.614 27.378 1.00 56.69 108 THR A CA 1
ATOM 798 C C . THR A 1 108 ? -13.091 4.551 27.600 1.00 56.69 108 THR A C 1
ATOM 800 O O . THR A 1 108 ? -13.620 4.409 28.704 1.00 56.69 108 THR A O 1
ATOM 803 N N . SER A 1 109 ? -13.384 3.740 26.574 1.00 64.81 109 SER A N 1
ATOM 804 C CA . SER A 1 109 ? -14.371 2.663 26.624 1.00 64.81 109 SER A CA 1
ATOM 805 C C . SER A 1 109 ? -14.018 1.424 25.784 1.00 64.81 109 SER A C 1
ATOM 807 O O . SER A 1 109 ? -13.309 1.476 24.779 1.00 64.81 109 SER A O 1
ATOM 809 N N . VAL A 1 110 ? -14.604 0.280 26.160 1.00 66.88 110 VAL A N 1
ATOM 810 C CA . VAL A 1 110 ? -14.512 -0.996 25.419 1.00 66.88 110 VAL A CA 1
ATOM 811 C C . VAL A 1 110 ? -15.049 -0.867 23.982 1.00 66.88 110 VAL A C 1
ATOM 813 O O . VAL A 1 110 ? -14.512 -1.489 23.069 1.00 66.88 110 VAL A O 1
ATOM 816 N N . GLY A 1 111 ? -16.071 -0.032 23.754 1.00 65.12 111 GLY A N 1
ATOM 817 C CA . GLY A 1 111 ? -16.669 0.178 22.428 1.00 65.12 111 GLY A CA 1
ATOM 818 C C . GLY A 1 111 ? -15.748 0.900 21.437 1.00 65.12 111 GLY A C 1
ATOM 819 O O . GLY A 1 111 ? -15.755 0.588 20.243 1.00 65.12 111 GLY A O 1
ATOM 820 N N . GLU A 1 112 ? -14.909 1.817 21.919 1.00 63.00 112 GLU A N 1
ATOM 821 C CA . GLU A 1 112 ? -13.907 2.501 21.090 1.00 63.00 112 GLU A CA 1
ATOM 822 C C . GLU A 1 112 ? -12.785 1.549 20.670 1.00 63.00 112 GLU A C 1
ATOM 824 O O . GLU A 1 112 ? -12.392 1.536 19.502 1.00 63.00 112 GLU A O 1
ATOM 829 N N . VAL A 1 113 ? -12.334 0.686 21.588 1.00 68.25 113 VAL A N 1
ATOM 830 C CA . VAL A 1 113 ? -11.352 -0.368 21.286 1.00 68.25 113 VAL A CA 1
ATOM 831 C C . VAL A 1 113 ? -11.899 -1.326 20.225 1.00 68.25 113 VAL A C 1
ATOM 833 O O . VAL A 1 113 ? -11.219 -1.608 19.241 1.00 68.25 113 VAL A O 1
ATOM 836 N N . VAL A 1 114 ? -13.146 -1.780 20.375 1.00 70.75 114 VAL A N 1
ATOM 837 C CA . VAL A 1 114 ? -13.826 -2.655 19.402 1.00 70.75 114 VAL A CA 1
ATOM 838 C C . VAL A 1 114 ? -13.917 -1.998 18.023 1.00 70.75 114 VAL A C 1
ATOM 840 O O . VAL A 1 114 ? -13.569 -2.620 17.021 1.00 70.75 114 VAL A O 1
ATOM 843 N N . SER A 1 115 ? -14.289 -0.718 17.970 1.00 65.19 115 SER A N 1
ATOM 844 C CA . SER A 1 115 ? -14.393 0.030 16.711 1.00 65.19 115 SER A CA 1
ATOM 845 C C . SER A 1 115 ? -13.043 0.152 15.992 1.00 65.19 115 SER A C 1
ATOM 847 O O . SER A 1 115 ? -12.970 -0.013 14.774 1.00 65.19 115 SER A O 1
ATOM 849 N N . ALA A 1 116 ? -11.957 0.402 16.731 1.00 68.19 116 ALA A N 1
ATOM 850 C CA . ALA A 1 116 ? -10.608 0.470 16.167 1.00 68.19 116 ALA A CA 1
ATOM 851 C C . ALA A 1 116 ? -10.114 -0.898 15.651 1.00 68.19 116 ALA A C 1
ATOM 853 O O . ALA A 1 116 ? -9.472 -0.982 14.596 1.00 68.19 116 ALA A O 1
ATOM 854 N N . LEU A 1 117 ? -10.448 -1.982 16.360 1.00 73.00 117 LEU A N 1
ATOM 855 C CA . LEU A 1 117 ? -10.128 -3.350 15.946 1.00 73.00 117 LEU A CA 1
ATOM 856 C C . LEU A 1 117 ? -10.884 -3.755 14.674 1.00 73.00 117 LEU A C 1
ATOM 858 O O . LEU A 1 117 ? -10.283 -4.364 13.790 1.00 73.00 117 LEU A O 1
ATOM 862 N N . ASP A 1 118 ? -12.155 -3.375 14.532 1.00 72.50 118 ASP A N 1
ATOM 863 C CA . ASP A 1 118 ? -12.951 -3.667 13.332 1.00 72.50 118 ASP A CA 1
ATOM 864 C C . ASP A 1 118 ? -12.453 -2.917 12.089 1.00 72.50 118 ASP A C 1
ATOM 866 O O . ASP A 1 118 ? -12.397 -3.484 10.989 1.00 72.50 118 ASP A O 1
ATOM 870 N N . VAL A 1 119 ? -12.023 -1.661 12.252 1.00 74.94 119 VAL A N 1
ATOM 871 C CA . VAL A 1 119 ? -11.365 -0.905 11.173 1.00 74.94 119 VAL A CA 1
ATOM 872 C C . VAL A 1 119 ? -10.064 -1.598 10.759 1.00 74.94 119 VAL A C 1
ATOM 874 O O . VAL A 1 119 ? -9.857 -1.855 9.571 1.00 74.94 119 VAL A O 1
ATOM 877 N N . SER A 1 120 ? -9.229 -1.984 11.730 1.00 73.25 120 SER A N 1
ATOM 878 C CA . SER A 1 120 ? -7.979 -2.716 11.473 1.00 73.25 120 SER A CA 1
ATOM 879 C C . SER A 1 120 ? -8.236 -4.046 10.757 1.00 73.25 120 SER A C 1
ATOM 881 O O . SER A 1 120 ? -7.554 -4.382 9.789 1.00 73.25 120 SER A O 1
ATOM 883 N N . ARG A 1 121 ? -9.271 -4.782 11.178 1.00 78.25 121 ARG A N 1
ATOM 884 C CA . ARG A 1 121 ? -9.698 -6.039 10.554 1.00 78.25 121 ARG A CA 1
ATOM 885 C C . ARG A 1 121 ? -10.092 -5.843 9.091 1.00 78.25 121 ARG A C 1
ATOM 887 O O . ARG A 1 121 ? -9.667 -6.618 8.238 1.00 78.25 121 ARG A O 1
ATOM 894 N N . THR A 1 122 ? -10.883 -4.813 8.801 1.00 77.69 122 THR A N 1
ATOM 895 C CA . THR A 1 122 ? -11.351 -4.509 7.440 1.00 77.69 122 THR A CA 1
ATOM 896 C C . THR A 1 122 ? -10.178 -4.207 6.510 1.00 77.69 122 THR A C 1
ATOM 898 O O . THR A 1 122 ? -10.083 -4.781 5.429 1.00 77.69 122 THR A O 1
ATOM 901 N N . ARG A 1 123 ? -9.218 -3.392 6.956 1.00 72.88 123 ARG A N 1
ATOM 902 C CA . ARG A 1 123 ? -8.034 -3.045 6.155 1.00 72.88 123 ARG A CA 1
ATOM 903 C C . ARG A 1 123 ? -7.113 -4.228 5.899 1.00 72.88 123 ARG A C 1
ATOM 905 O O . ARG A 1 123 ? -6.619 -4.388 4.786 1.00 72.88 123 ARG A O 1
ATOM 912 N N . LEU A 1 124 ? -6.903 -5.083 6.897 1.00 77.00 124 LEU A N 1
ATOM 913 C CA . LEU A 1 124 ? -6.117 -6.303 6.711 1.00 77.00 124 LEU A CA 1
ATOM 914 C C . LEU A 1 124 ? -6.781 -7.255 5.706 1.00 77.00 124 LEU A C 1
ATOM 916 O O . LEU A 1 124 ? -6.077 -7.880 4.914 1.00 77.00 124 LEU A O 1
ATOM 920 N N . ALA A 1 125 ? -8.116 -7.324 5.686 1.00 77.69 125 ALA A N 1
ATOM 921 C CA . ALA A 1 125 ? -8.854 -8.089 4.684 1.00 77.69 125 ALA A CA 1
ATOM 922 C C . ALA A 1 125 ? -8.704 -7.484 3.275 1.00 77.69 125 ALA A C 1
ATOM 924 O O . ALA A 1 125 ? -8.335 -8.200 2.346 1.00 77.69 125 ALA A O 1
ATOM 925 N N . GLU A 1 126 ? -8.879 -6.168 3.123 1.00 80.25 126 GLU A N 1
ATOM 926 C CA . GLU A 1 126 ? -8.652 -5.465 1.849 1.00 80.25 126 GLU A CA 1
ATOM 927 C C . GLU A 1 126 ? -7.216 -5.654 1.334 1.00 80.25 126 GLU A C 1
ATOM 929 O O . GLU A 1 126 ? -6.993 -5.850 0.137 1.00 80.25 126 GLU A O 1
ATOM 934 N N . ALA A 1 127 ? -6.225 -5.607 2.229 1.00 75.56 127 ALA A N 1
ATOM 935 C CA . ALA A 1 127 ? -4.828 -5.849 1.893 1.00 75.56 127 ALA A CA 1
ATOM 936 C C . ALA A 1 127 ? -4.606 -7.294 1.426 1.00 75.56 127 ALA A C 1
ATOM 938 O O . ALA A 1 127 ? -3.942 -7.508 0.410 1.00 75.56 127 ALA A O 1
ATOM 939 N N . ALA A 1 128 ? -5.196 -8.276 2.116 1.00 76.88 128 ALA A N 1
ATOM 940 C CA . ALA A 1 128 ? -5.131 -9.678 1.717 1.00 76.88 128 ALA A CA 1
ATOM 941 C C . ALA A 1 128 ? -5.721 -9.891 0.314 1.00 76.88 128 ALA A C 1
ATOM 943 O O . ALA A 1 128 ? -5.082 -10.522 -0.527 1.00 76.88 128 ALA A O 1
ATOM 944 N N . GLU A 1 129 ? -6.885 -9.307 0.018 1.00 83.56 129 GLU A N 1
ATOM 945 C CA . GLU A 1 129 ? -7.510 -9.379 -1.309 1.00 83.56 129 GLU A CA 1
ATOM 946 C C . GLU A 1 129 ? -6.624 -8.768 -2.401 1.00 83.56 129 GLU A C 1
ATOM 948 O O . GLU A 1 129 ? -6.432 -9.358 -3.469 1.00 83.56 129 GLU A O 1
ATOM 953 N N . ARG A 1 130 ? -6.027 -7.602 -2.123 1.00 80.81 130 ARG A N 1
ATOM 954 C CA . ARG A 1 130 ? -5.125 -6.915 -3.057 1.00 80.81 130 ARG A CA 1
ATOM 955 C C . ARG A 1 130 ? -3.899 -7.770 -3.382 1.00 80.81 130 ARG A C 1
ATOM 957 O O . ARG A 1 130 ? -3.521 -7.887 -4.549 1.00 80.81 130 ARG A O 1
ATOM 964 N N . VAL A 1 131 ? -3.288 -8.369 -2.358 1.00 77.00 131 VAL A N 1
ATOM 965 C CA . VAL A 1 131 ? -2.072 -9.183 -2.491 1.00 77.00 131 VAL A CA 1
ATOM 966 C C . VAL A 1 131 ? -2.369 -10.532 -3.155 1.00 77.00 131 VAL A C 1
ATOM 968 O O . VAL A 1 131 ? -1.572 -10.977 -3.984 1.00 77.00 131 VAL A O 1
ATOM 971 N N . ALA A 1 132 ? -3.537 -11.133 -2.905 1.00 82.44 132 ALA A N 1
ATOM 972 C CA . ALA A 1 132 ? -3.938 -12.425 -3.472 1.00 82.44 132 ALA A CA 1
ATOM 973 C C . ALA A 1 132 ? -3.916 -12.460 -5.015 1.00 82.44 132 ALA A C 1
ATOM 975 O O . ALA A 1 132 ? -3.695 -13.515 -5.617 1.00 82.44 132 ALA A O 1
ATOM 976 N N . GLY A 1 133 ? -4.100 -11.312 -5.678 1.00 79.69 133 GLY A N 1
ATOM 977 C CA . GLY A 1 133 ? -4.075 -11.205 -7.141 1.00 79.69 133 GLY A CA 1
ATOM 978 C C . GLY A 1 133 ? -2.675 -11.172 -7.773 1.00 79.69 133 GLY A C 1
ATOM 979 O O . GLY A 1 133 ? -2.522 -11.474 -8.961 1.00 79.69 133 GLY A O 1
ATOM 980 N N . PHE A 1 134 ? -1.631 -10.811 -7.023 1.00 78.88 134 PHE A N 1
ATOM 981 C CA . PHE A 1 134 ? -0.284 -10.620 -7.575 1.00 78.88 134 PHE A CA 1
ATOM 982 C C . PHE A 1 134 ? 0.447 -11.919 -7.956 1.00 78.88 134 PHE A C 1
ATOM 984 O O . PHE A 1 134 ? 1.031 -11.948 -9.046 1.00 78.88 134 PHE A O 1
ATOM 991 N N . PRO A 1 135 ? 0.378 -13.016 -7.173 1.00 80.94 135 PRO A N 1
ATOM 992 C CA . PRO A 1 135 ? 1.011 -14.285 -7.531 1.00 80.94 135 PRO A CA 1
ATOM 993 C C . PRO A 1 135 ? 0.594 -14.823 -8.906 1.00 80.94 135 PRO A C 1
ATOM 995 O O . PRO A 1 135 ? 1.436 -15.272 -9.682 1.00 80.94 135 PRO A O 1
ATOM 998 N N . GLY A 1 136 ? -0.702 -14.762 -9.237 1.00 75.62 136 GLY A N 1
ATOM 999 C CA . GLY A 1 136 ? -1.215 -15.228 -10.531 1.00 75.62 136 GLY A CA 1
ATOM 1000 C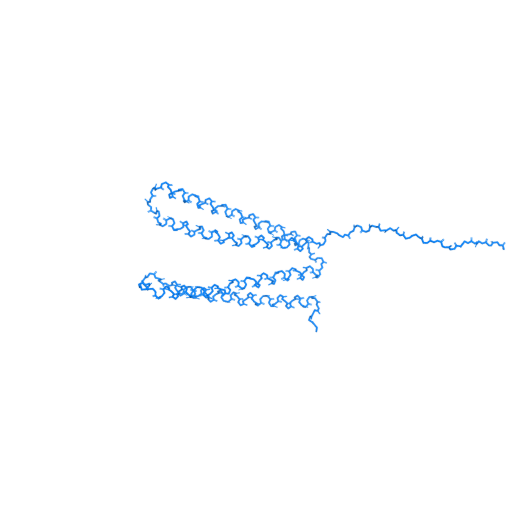 C . GLY A 1 136 ? -0.663 -14.416 -11.704 1.00 75.62 136 GLY A C 1
ATOM 1001 O O . GLY A 1 136 ? -0.248 -14.982 -12.715 1.00 75.62 136 GLY A O 1
ATOM 1002 N N . ARG A 1 137 ? -0.573 -13.091 -11.538 1.00 83.94 137 ARG A N 1
ATOM 1003 C CA . ARG A 1 137 ? -0.021 -12.174 -12.547 1.00 83.94 137 ARG A CA 1
ATOM 1004 C C . ARG A 1 137 ? 1.479 -12.387 -12.762 1.00 83.94 137 ARG A C 1
ATOM 1006 O O . ARG A 1 137 ? 1.918 -12.409 -13.908 1.00 83.94 137 ARG A O 1
ATOM 1013 N N . LEU A 1 138 ? 2.246 -12.593 -11.687 1.00 76.62 138 LEU A N 1
ATOM 1014 C CA . LEU A 1 138 ? 3.684 -12.885 -11.757 1.00 76.62 138 LEU A CA 1
ATOM 1015 C C . LEU A 1 138 ? 3.965 -14.220 -12.458 1.00 76.62 138 LEU A C 1
ATOM 1017 O O . LEU A 1 138 ? 4.825 -14.278 -13.336 1.00 76.62 138 LEU A O 1
ATOM 1021 N N . ARG A 1 139 ? 3.205 -15.279 -12.140 1.00 78.88 139 ARG A N 1
ATOM 1022 C CA . ARG A 1 139 ? 3.351 -16.582 -12.813 1.00 78.88 139 ARG A CA 1
ATOM 1023 C C . ARG A 1 139 ? 2.969 -16.512 -14.293 1.00 78.88 139 ARG A C 1
ATOM 1025 O O . ARG A 1 139 ? 3.684 -17.072 -15.120 1.00 78.88 139 ARG A O 1
ATOM 1032 N N . ALA A 1 140 ? 1.900 -15.789 -14.637 1.00 81.69 140 ALA A N 1
ATOM 1033 C CA . ALA A 1 140 ? 1.503 -15.573 -16.029 1.00 81.69 140 ALA A CA 1
ATOM 1034 C C . ALA A 1 140 ? 2.581 -14.815 -16.823 1.00 81.69 140 ALA A C 1
ATOM 1036 O O . ALA A 1 140 ? 2.945 -15.248 -17.913 1.00 81.69 140 ALA A O 1
ATOM 1037 N N . ALA A 1 141 ? 3.151 -13.746 -16.255 1.00 80.12 141 ALA A N 1
ATOM 103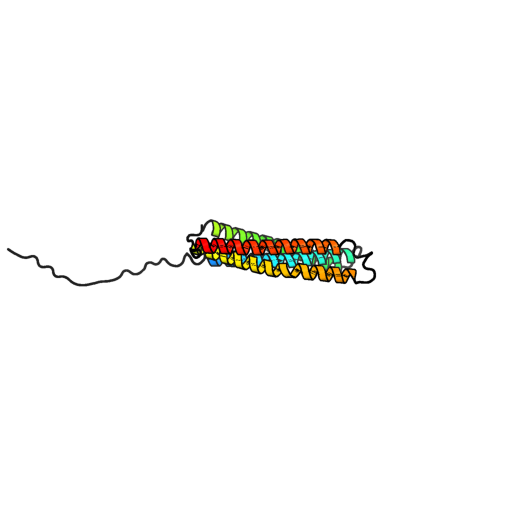8 C CA . ALA A 1 141 ? 4.250 -13.005 -16.875 1.00 80.12 141 ALA A CA 1
ATOM 1039 C C . ALA A 1 141 ? 5.511 -13.873 -17.049 1.00 80.12 141 ALA A C 1
ATOM 1041 O O . ALA A 1 141 ? 6.140 -13.854 -18.105 1.00 80.12 141 ALA A O 1
ATOM 1042 N N . GLY A 1 142 ? 5.855 -14.689 -16.047 1.00 76.81 142 GLY A N 1
ATOM 1043 C CA . GLY A 1 142 ? 6.977 -15.628 -16.132 1.00 76.81 142 GLY A CA 1
ATOM 1044 C C . GLY A 1 142 ? 6.767 -16.752 -17.149 1.00 76.81 142 GLY A C 1
ATOM 1045 O O . GLY A 1 142 ? 7.733 -17.229 -17.739 1.00 76.81 142 GLY A O 1
ATOM 1046 N N . GLN A 1 143 ? 5.524 -17.189 -17.371 1.00 80.50 143 GLN A N 1
ATOM 1047 C CA . GLN A 1 143 ? 5.193 -18.160 -18.416 1.00 80.50 143 GLN A CA 1
ATOM 1048 C C . GLN A 1 143 ? 5.283 -17.525 -19.809 1.00 80.50 143 GLN A C 1
ATOM 1050 O O . GLN A 1 143 ? 5.960 -18.067 -20.673 1.00 80.50 143 GLN A O 1
ATOM 1055 N N . GLN A 1 144 ? 4.713 -16.330 -19.991 1.00 83.12 144 GLN A N 1
ATOM 1056 C CA . GLN A 1 144 ? 4.805 -15.574 -21.246 1.00 83.12 144 GLN A CA 1
ATOM 1057 C C . GLN A 1 144 ? 6.255 -15.301 -21.664 1.00 83.12 144 GLN A C 1
ATOM 1059 O O . GLN A 1 144 ? 6.574 -15.361 -22.849 1.00 83.12 144 GLN A O 1
ATOM 1064 N N . LEU A 1 145 ? 7.138 -15.026 -20.697 1.00 79.25 145 LEU A N 1
ATOM 1065 C CA . LEU A 1 145 ? 8.562 -14.838 -20.962 1.00 79.25 145 LEU A CA 1
ATOM 1066 C C . LEU A 1 145 ? 9.228 -16.137 -21.437 1.00 79.25 145 LEU A C 1
ATOM 1068 O O . LEU A 1 145 ? 9.946 -16.111 -22.432 1.00 79.25 145 LEU A O 1
ATOM 1072 N N . ARG A 1 146 ? 8.951 -17.272 -20.783 1.00 75.25 146 ARG A N 1
ATOM 1073 C CA . ARG A 1 146 ? 9.490 -18.592 -21.166 1.00 75.25 146 ARG A CA 1
ATOM 1074 C C . ARG A 1 146 ? 8.992 -19.070 -22.530 1.00 75.25 146 ARG A C 1
ATOM 1076 O O . ARG A 1 146 ? 9.744 -19.691 -23.269 1.00 75.25 146 ARG A O 1
ATOM 1083 N N . ASP A 1 147 ? 7.756 -18.734 -22.878 1.00 80.38 147 ASP A N 1
ATOM 1084 C CA . ASP A 1 147 ? 7.149 -19.111 -24.157 1.00 80.38 147 ASP A CA 1
ATOM 1085 C C . ASP A 1 147 ? 7.641 -18.238 -25.331 1.00 80.38 147 ASP A C 1
ATOM 1087 O O . ASP A 1 147 ? 7.363 -18.541 -26.493 1.00 80.38 147 ASP A O 1
ATOM 1091 N N . SER A 1 148 ? 8.375 -17.150 -25.058 1.00 79.62 148 SER A N 1
ATOM 1092 C CA . SER A 1 148 ? 8.902 -16.266 -26.099 1.00 79.62 148 SER A CA 1
ATOM 1093 C C . SER A 1 148 ? 10.224 -16.784 -26.689 1.00 79.62 148 SER A C 1
ATOM 1095 O O . SER A 1 148 ? 11.210 -17.028 -25.994 1.00 79.62 148 SER A O 1
ATOM 1097 N N . THR A 1 149 ? 10.251 -16.974 -28.012 1.00 54.19 149 THR A N 1
ATOM 1098 C CA . THR A 1 149 ? 11.411 -17.507 -28.747 1.00 54.19 149 THR A CA 1
ATOM 1099 C C . THR A 1 149 ? 12.659 -16.639 -28.538 1.00 54.19 149 THR A C 1
ATOM 1101 O O . THR A 1 149 ? 12.636 -15.449 -28.846 1.00 54.19 149 THR A O 1
ATOM 1104 N N . GLY A 1 150 ? 13.758 -17.232 -28.054 1.00 59.50 150 GLY A N 1
ATOM 1105 C CA . GLY A 1 150 ? 15.024 -16.531 -27.776 1.00 59.50 150 GLY A CA 1
ATOM 1106 C C . GLY A 1 150 ? 15.161 -15.970 -26.353 1.00 59.50 150 GLY A C 1
ATOM 1107 O O . GLY A 1 150 ? 16.155 -15.312 -26.054 1.00 59.50 150 GLY A O 1
ATOM 1108 N N . ALA A 1 151 ? 14.195 -16.231 -25.467 1.00 57.19 151 ALA A N 1
ATOM 1109 C CA . ALA A 1 151 ? 14.217 -15.723 -24.100 1.00 57.19 151 ALA A CA 1
ATOM 1110 C C . ALA A 1 151 ? 15.202 -16.431 -23.165 1.00 57.19 151 ALA A C 1
ATOM 1112 O O . ALA A 1 151 ? 15.615 -15.805 -22.201 1.00 57.19 151 ALA A O 1
ATOM 1113 N N . ASP A 1 152 ? 15.634 -17.666 -23.432 1.00 56.19 152 ASP A N 1
ATOM 1114 C CA . ASP A 1 152 ? 16.535 -18.391 -22.513 1.00 56.19 152 ASP A CA 1
ATOM 1115 C C . ASP A 1 152 ? 17.880 -17.671 -22.282 1.00 56.19 152 ASP A C 1
ATOM 1117 O O . ASP A 1 152 ? 18.415 -17.696 -21.175 1.00 56.19 152 ASP A O 1
ATOM 1121 N N . GLU A 1 153 ? 18.400 -16.951 -23.283 1.00 55.03 153 GLU A N 1
ATOM 1122 C CA . GLU A 1 153 ? 19.640 -16.164 -23.157 1.00 55.03 153 GLU A CA 1
ATOM 1123 C C . GLU A 1 153 ? 19.423 -14.769 -22.533 1.00 55.03 153 GLU A C 1
ATOM 1125 O O . GLU A 1 153 ? 20.355 -14.181 -21.983 1.00 55.03 153 GLU A O 1
ATOM 1130 N N . VAL A 1 154 ? 18.198 -14.227 -22.593 1.00 58.38 154 VAL A N 1
ATOM 1131 C CA . VAL A 1 154 ? 17.864 -12.842 -22.189 1.00 58.38 154 VAL A CA 1
ATOM 1132 C C . VAL A 1 154 ? 17.128 -12.780 -20.843 1.00 58.38 154 VAL A C 1
ATOM 1134 O O . VAL A 1 154 ? 17.265 -11.805 -20.104 1.00 58.38 154 VAL A O 1
ATOM 1137 N N . ALA A 1 155 ? 16.353 -13.810 -20.504 1.00 59.75 155 ALA A N 1
ATOM 1138 C CA . ALA A 1 155 ? 15.505 -13.874 -19.317 1.00 59.75 155 ALA A CA 1
ATOM 1139 C C . ALA A 1 155 ? 16.295 -14.174 -18.036 1.00 59.75 155 ALA A C 1
ATOM 1141 O O . ALA A 1 155 ? 15.895 -13.727 -16.957 1.00 59.75 155 ALA A O 1
ATOM 1142 N N . GLY A 1 156 ? 17.424 -14.888 -18.133 1.00 68.25 156 GLY A N 1
ATOM 1143 C CA . GLY A 1 156 ? 18.228 -15.270 -16.968 1.00 68.25 156 GLY A CA 1
ATOM 1144 C C . GLY A 1 156 ? 17.373 -15.913 -15.856 1.00 68.25 156 GLY A C 1
ATOM 1145 O O . GLY A 1 156 ? 16.393 -16.583 -16.162 1.00 68.25 156 GLY A O 1
ATOM 1146 N N . PRO A 1 157 ? 17.671 -15.684 -14.560 1.00 75.44 157 PRO A N 1
ATOM 1147 C CA . PRO A 1 157 ? 16.922 -16.276 -13.443 1.00 75.44 157 PRO A CA 1
ATOM 1148 C C . PRO A 1 157 ? 15.621 -15.519 -13.091 1.00 75.44 157 PRO A C 1
ATOM 1150 O O . PRO A 1 157 ? 15.152 -15.574 -11.951 1.00 75.44 157 PRO A O 1
ATOM 1153 N N . ALA A 1 158 ? 15.094 -14.680 -13.992 1.00 73.62 158 ALA A N 1
ATOM 1154 C CA . ALA A 1 158 ? 13.928 -13.844 -13.699 1.00 73.62 158 ALA A CA 1
ATOM 1155 C C . ALA A 1 158 ? 12.639 -14.657 -13.462 1.00 73.62 158 ALA A C 1
ATOM 1157 O O . ALA A 1 158 ? 11.957 -14.364 -12.475 1.00 73.62 158 ALA A O 1
ATOM 1158 N N . PRO A 1 159 ? 12.307 -15.690 -14.267 1.00 76.25 159 PRO A N 1
ATOM 1159 C CA . PRO A 1 159 ? 11.124 -16.516 -14.026 1.00 76.25 159 PRO A CA 1
ATOM 1160 C C . PRO A 1 159 ? 11.149 -17.217 -12.660 1.00 76.25 159 PRO A C 1
ATOM 1162 O O . PRO A 1 159 ? 10.131 -17.247 -11.969 1.00 76.25 159 PRO A O 1
ATOM 1165 N N . GLU A 1 160 ? 12.307 -17.723 -12.229 1.00 77.19 160 GLU A N 1
ATOM 1166 C CA . GLU A 1 160 ? 12.479 -18.381 -10.931 1.00 77.19 160 GLU A CA 1
ATOM 1167 C C . GLU A 1 160 ? 12.317 -17.385 -9.779 1.00 77.19 160 GLU A C 1
ATOM 1169 O O . GLU A 1 160 ? 11.605 -17.663 -8.813 1.00 77.19 160 GLU A O 1
ATOM 1174 N N . LYS A 1 161 ? 12.910 -16.188 -9.896 1.00 79.62 161 LYS A N 1
ATOM 1175 C CA . LYS A 1 161 ? 12.747 -15.111 -8.904 1.00 79.62 161 LYS A CA 1
ATOM 1176 C C . LYS A 1 161 ? 11.295 -14.652 -8.789 1.00 79.62 161 LYS A C 1
ATOM 1178 O O . LYS A 1 161 ? 10.821 -14.410 -7.683 1.00 79.62 161 LYS A O 1
ATOM 1183 N N . TRP A 1 162 ? 10.577 -14.546 -9.906 1.00 82.88 162 TRP A N 1
ATOM 1184 C CA . TRP A 1 162 ? 9.154 -14.196 -9.903 1.00 82.88 162 TRP A CA 1
ATOM 1185 C C . TRP A 1 162 ? 8.283 -15.306 -9.322 1.00 82.88 162 TRP A C 1
ATOM 1187 O O . TRP A 1 162 ? 7.302 -15.001 -8.648 1.00 82.88 162 TRP A O 1
ATOM 1197 N N . SER A 1 163 ? 8.645 -16.575 -9.532 1.00 75.62 163 SER A N 1
ATOM 1198 C CA . SER A 1 163 ? 7.979 -17.699 -8.870 1.00 75.62 163 SER A CA 1
ATOM 1199 C C . SER A 1 163 ? 8.180 -17.649 -7.358 1.00 75.62 163 SER A C 1
ATOM 1201 O O . SER A 1 163 ? 7.206 -17.762 -6.623 1.00 75.62 163 SER A O 1
ATOM 1203 N N . HIS A 1 164 ? 9.409 -17.412 -6.893 1.00 79.44 164 HIS A N 1
ATOM 1204 C CA . HIS A 1 164 ? 9.697 -17.303 -5.463 1.00 79.44 164 HIS A CA 1
ATOM 1205 C C . HIS A 1 164 ? 8.944 -16.130 -4.820 1.00 79.44 164 HIS A C 1
ATOM 1207 O O . HIS A 1 164 ? 8.250 -16.311 -3.825 1.00 79.44 164 HIS A O 1
ATOM 1213 N N . ALA A 1 165 ? 8.958 -14.958 -5.463 1.00 77.31 165 ALA A N 1
ATOM 1214 C CA . ALA A 1 165 ? 8.172 -13.810 -5.019 1.00 77.31 165 ALA A CA 1
ATOM 1215 C C . ALA A 1 165 ? 6.658 -14.104 -4.992 1.00 77.31 165 ALA A C 1
ATOM 1217 O O . ALA A 1 165 ? 5.949 -13.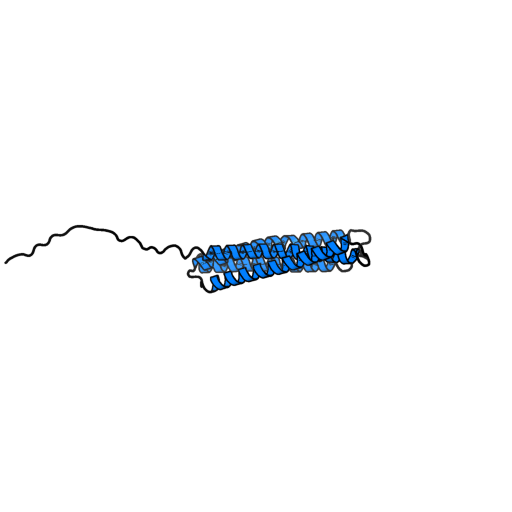634 -4.107 1.00 77.31 165 ALA A O 1
ATOM 1218 N N . ALA A 1 166 ? 6.139 -14.893 -5.941 1.00 78.19 166 ALA A N 1
ATOM 1219 C CA . ALA A 1 166 ? 4.737 -15.308 -5.949 1.00 78.19 166 ALA A CA 1
ATOM 1220 C C . ALA A 1 166 ? 4.381 -16.245 -4.779 1.00 78.19 166 ALA A C 1
ATOM 1222 O O . ALA A 1 166 ? 3.228 -16.252 -4.341 1.00 78.19 166 ALA A O 1
ATOM 1223 N N . ASP A 1 167 ? 5.338 -17.028 -4.282 1.00 80.50 167 ASP A N 1
ATOM 1224 C CA . ASP A 1 167 ? 5.154 -17.888 -3.112 1.00 80.50 167 ASP A CA 1
ATOM 1225 C C . ASP A 1 167 ? 5.216 -17.068 -1.812 1.00 80.50 167 ASP A C 1
ATOM 1227 O O . ASP A 1 167 ? 4.333 -17.216 -0.965 1.00 80.50 167 ASP A O 1
ATOM 1231 N N . ASP A 1 168 ? 6.145 -16.113 -1.702 1.00 83.75 168 ASP A N 1
ATOM 1232 C CA . ASP A 1 168 ? 6.218 -15.175 -0.569 1.00 83.75 168 ASP A CA 1
ATOM 1233 C C . ASP A 1 168 ? 4.942 -14.328 -0.437 1.00 83.75 168 ASP A C 1
ATOM 1235 O O . ASP A 1 168 ? 4.381 -14.182 0.650 1.00 83.75 168 ASP A O 1
ATOM 1239 N N . LEU A 1 169 ? 4.419 -13.816 -1.557 1.00 79.50 169 LEU A N 1
ATOM 1240 C CA . LEU A 1 169 ? 3.163 -13.055 -1.586 1.00 79.50 169 LEU A CA 1
ATOM 1241 C C . LEU A 1 169 ? 1.956 -13.903 -1.156 1.00 79.50 169 LEU A C 1
ATOM 1243 O O . LEU A 1 169 ? 1.014 -13.389 -0.546 1.00 79.50 169 LEU A O 1
ATOM 1247 N N . ARG A 1 170 ? 1.974 -15.210 -1.439 1.00 78.25 170 ARG A N 1
ATOM 1248 C CA . ARG A 1 170 ? 0.940 -16.130 -0.957 1.00 78.25 170 ARG A CA 1
ATOM 1249 C C . ARG A 1 170 ? 1.049 -16.335 0.555 1.00 78.25 170 ARG A C 1
ATOM 1251 O O . ARG A 1 170 ? 0.034 -16.226 1.233 1.00 78.25 170 ARG A O 1
ATOM 1258 N N . LEU A 1 171 ? 2.253 -16.565 1.083 1.00 84.38 171 LEU A N 1
ATOM 1259 C CA . LEU A 1 171 ? 2.477 -16.677 2.531 1.00 84.38 171 LEU A CA 1
ATOM 1260 C C . LEU A 1 171 ? 2.031 -15.408 3.271 1.00 84.38 171 LEU A C 1
ATOM 1262 O O . LEU A 1 171 ? 1.394 -15.494 4.319 1.00 84.38 171 LEU A O 1
ATOM 1266 N N . MET A 1 172 ? 2.305 -14.232 2.699 1.00 83.06 172 MET A N 1
ATOM 1267 C CA . MET A 1 172 ? 1.826 -12.954 3.227 1.00 83.06 172 MET A CA 1
ATOM 1268 C C . MET A 1 172 ? 0.293 -12.873 3.234 1.00 83.06 172 MET A C 1
ATOM 1270 O O . MET A 1 172 ? -0.288 -12.454 4.231 1.00 83.06 172 MET A O 1
ATOM 1274 N N . THR A 1 173 ? -0.367 -13.305 2.156 1.00 84.19 173 THR A N 1
ATOM 1275 C CA . THR A 1 173 ? -1.839 -13.351 2.080 1.00 84.19 173 THR A CA 1
ATOM 1276 C C . THR A 1 173 ? -2.421 -14.256 3.171 1.00 84.19 173 THR A C 1
ATOM 1278 O O . THR A 1 173 ? -3.324 -13.839 3.896 1.00 84.19 173 THR A O 1
ATOM 1281 N N . ASP A 1 174 ? -1.869 -15.462 3.339 1.00 83.44 174 ASP A N 1
ATOM 1282 C CA . ASP A 1 174 ? -2.307 -16.423 4.359 1.00 83.44 174 ASP A CA 1
ATOM 1283 C C . ASP A 1 174 ? -2.120 -15.852 5.781 1.00 83.44 174 ASP A C 1
ATOM 1285 O O . ASP A 1 174 ? -3.009 -15.968 6.630 1.00 83.44 174 ASP A O 1
ATOM 1289 N N . ALA A 1 175 ? -1.000 -15.165 6.036 1.00 84.00 175 ALA A N 1
ATOM 1290 C CA . ALA A 1 175 ? -0.733 -14.503 7.312 1.00 84.00 175 ALA A CA 1
ATOM 1291 C C . ALA A 1 175 ? -1.722 -13.359 7.606 1.00 84.00 175 ALA A C 1
ATOM 1293 O O . ALA A 1 175 ? -2.203 -13.240 8.736 1.00 84.00 175 ALA A O 1
ATOM 1294 N N . LEU A 1 176 ? -2.068 -12.547 6.600 1.00 79.88 176 LEU A N 1
ATOM 1295 C CA . LEU A 1 176 ? -3.050 -11.467 6.737 1.00 79.88 176 LEU A CA 1
ATOM 1296 C C . LEU A 1 176 ? -4.449 -12.012 7.058 1.00 79.88 176 LEU A C 1
ATOM 1298 O O . LEU A 1 176 ? -5.103 -11.513 7.974 1.00 79.88 176 LEU A O 1
ATOM 1302 N N . ILE A 1 177 ? -4.885 -13.080 6.381 1.00 83.00 177 ILE A N 1
ATOM 1303 C CA . ILE A 1 177 ? -6.159 -13.762 6.676 1.00 83.00 177 ILE A CA 1
ATOM 1304 C C . ILE A 1 177 ? -6.163 -14.317 8.111 1.00 83.00 177 ILE A C 1
ATOM 1306 O O . ILE A 1 177 ? -7.162 -14.203 8.833 1.00 83.00 177 ILE A O 1
ATOM 1310 N N . GLY A 1 178 ? -5.035 -14.884 8.552 1.00 83.56 178 GLY A N 1
ATOM 1311 C CA . GLY A 1 178 ? -4.849 -15.332 9.931 1.00 83.56 178 GLY A CA 1
ATOM 1312 C C . GLY A 1 178 ? -5.003 -14.193 10.945 1.00 83.56 178 GLY A C 1
ATOM 1313 O O . GLY A 1 178 ? -5.722 -14.343 11.934 1.00 83.56 178 GLY A O 1
ATOM 1314 N N . ALA A 1 179 ? -4.398 -13.034 10.676 1.00 78.69 179 ALA A N 1
ATOM 1315 C CA . ALA A 1 179 ? -4.507 -11.849 11.526 1.00 78.69 179 ALA A CA 1
ATOM 1316 C C . ALA A 1 179 ? -5.947 -11.310 11.604 1.00 78.69 179 ALA A C 1
ATOM 1318 O O . ALA A 1 179 ? -6.437 -11.036 12.699 1.00 78.69 179 ALA A O 1
ATOM 1319 N N . VAL A 1 180 ? -6.656 -11.232 10.471 1.00 87.12 180 VAL A N 1
ATOM 1320 C CA . VAL A 1 180 ? -8.084 -10.857 10.404 1.00 87.12 180 VAL A CA 1
ATOM 1321 C C . VAL A 1 180 ? -8.935 -11.762 11.298 1.00 87.12 180 VAL A C 1
ATOM 1323 O O . VAL A 1 180 ? -9.769 -11.281 12.068 1.00 87.12 180 VAL A O 1
ATOM 1326 N N . SER A 1 181 ? -8.698 -13.073 11.229 1.00 86.56 181 SER A N 1
ATOM 1327 C CA . SER A 1 181 ? -9.441 -14.074 12.004 1.00 86.56 181 SER A CA 1
ATOM 1328 C C . SER A 1 181 ? -9.149 -13.981 13.507 1.00 86.56 181 SER A C 1
ATOM 1330 O O . SER A 1 181 ? -10.056 -14.092 14.337 1.00 86.56 181 SER A O 1
ATOM 1332 N N . ALA A 1 182 ? -7.886 -13.743 13.869 1.00 84.81 182 ALA A N 1
ATOM 1333 C CA . ALA A 1 182 ? -7.475 -13.550 15.256 1.00 84.81 182 ALA A CA 1
ATOM 1334 C C . ALA A 1 182 ? -8.090 -12.278 15.859 1.00 84.81 182 ALA A C 1
ATOM 1336 O O . ALA A 1 182 ? -8.594 -12.320 16.982 1.00 84.81 182 ALA A O 1
ATOM 1337 N N . LEU A 1 183 ? -8.108 -11.177 15.098 1.00 81.50 183 LEU A N 1
ATOM 1338 C CA . LEU A 1 183 ? -8.749 -9.927 15.507 1.00 81.50 183 LEU A CA 1
ATOM 1339 C C . LEU A 1 183 ? -10.254 -10.106 15.705 1.00 81.50 183 LEU A C 1
ATOM 1341 O O . LEU A 1 183 ? -10.755 -9.708 16.748 1.00 81.50 183 LEU A O 1
ATOM 1345 N N . ALA A 1 184 ? -10.953 -10.778 14.782 1.00 82.75 184 ALA A N 1
ATOM 1346 C CA . ALA A 1 184 ? -12.377 -11.091 14.946 1.00 82.75 184 ALA A CA 1
ATOM 1347 C C . ALA A 1 184 ? -12.648 -11.838 16.261 1.00 82.75 184 ALA A C 1
ATOM 1349 O O . ALA A 1 184 ? -13.467 -11.414 17.069 1.00 82.75 184 ALA A O 1
ATOM 1350 N N . THR A 1 185 ? -11.878 -12.900 16.517 1.00 84.69 185 THR A N 1
ATOM 1351 C CA . THR A 1 185 ? -12.010 -13.712 17.735 1.00 84.69 185 THR A CA 1
ATOM 1352 C C . THR A 1 185 ? -11.766 -12.888 19.001 1.00 84.69 185 THR A C 1
ATOM 1354 O O . THR A 1 185 ? -12.414 -13.101 20.026 1.00 84.69 185 THR A O 1
ATOM 1357 N N . TYR A 1 186 ? -10.802 -11.968 18.963 1.00 79.25 186 TYR A N 1
ATOM 1358 C CA . TYR A 1 186 ? -10.506 -11.090 20.088 1.00 79.25 186 TYR A CA 1
ATOM 1359 C C . TYR A 1 186 ? -11.635 -10.082 20.329 1.00 79.25 186 TYR A C 1
ATOM 1361 O O . TYR A 1 186 ? -12.085 -9.952 21.466 1.00 79.25 186 TYR A O 1
ATOM 1369 N N . THR A 1 187 ? -12.145 -9.444 19.273 1.00 83.00 187 THR A N 1
ATOM 1370 C CA . THR A 1 187 ? -13.278 -8.512 19.340 1.00 83.00 187 THR A CA 1
ATOM 1371 C C . THR A 1 187 ? -14.552 -9.193 19.858 1.00 83.00 187 THR A C 1
ATOM 1373 O O . THR A 1 187 ? -15.224 -8.648 20.736 1.00 83.00 187 THR A O 1
ATOM 1376 N N . ASP A 1 188 ? -14.851 -10.416 19.410 1.00 83.50 188 ASP A N 1
ATOM 1377 C CA . ASP A 1 188 ? -16.011 -11.198 19.872 1.00 83.50 188 ASP A CA 1
ATOM 1378 C C . ASP A 1 188 ? -15.919 -11.543 21.368 1.00 83.50 188 ASP A C 1
ATOM 1380 O O . ASP A 1 188 ? -16.910 -11.506 22.100 1.00 83.50 188 ASP A O 1
ATOM 1384 N N . ARG A 1 189 ? -14.707 -11.844 21.856 1.00 82.50 189 ARG A N 1
ATOM 1385 C CA . ARG A 1 189 ? -14.455 -12.053 23.291 1.00 82.50 189 ARG A CA 1
ATOM 1386 C C . ARG A 1 189 ? -14.576 -10.759 24.087 1.00 82.50 189 ARG A C 1
ATOM 1388 O O . ARG A 1 189 ? -15.089 -10.792 25.200 1.00 82.50 189 ARG A O 1
ATOM 1395 N N . LEU A 1 190 ? -14.116 -9.637 23.532 1.00 79.19 190 LEU A N 1
ATOM 1396 C CA . LEU A 1 190 ? -14.188 -8.326 24.181 1.00 79.19 190 LEU A CA 1
ATOM 1397 C C . LEU A 1 190 ? -15.637 -7.855 24.377 1.00 79.19 190 LEU A C 1
ATOM 1399 O O . LEU A 1 190 ? -15.951 -7.217 25.376 1.00 79.19 190 LEU A O 1
ATOM 1403 N N . THR A 1 191 ? -16.509 -8.176 23.420 1.00 81.69 191 THR A N 1
ATOM 1404 C CA . THR A 1 191 ? -17.929 -7.784 23.403 1.00 81.69 191 THR A CA 1
ATOM 1405 C C . THR A 1 191 ? -18.850 -8.779 24.113 1.00 81.69 191 THR A C 1
ATOM 1407 O O . THR A 1 191 ? -20.041 -8.512 24.255 1.00 81.69 191 THR A O 1
ATOM 1410 N N . GLY A 1 192 ? -18.323 -9.919 24.577 1.00 73.69 192 GLY A N 1
ATOM 1411 C CA . GLY A 1 192 ? -19.110 -10.975 25.221 1.00 73.69 192 GLY A CA 1
ATOM 1412 C C . GLY A 1 192 ? -19.999 -11.776 24.262 1.00 73.69 192 GLY A C 1
ATOM 1413 O O . GLY A 1 192 ? -20.841 -12.541 24.721 1.00 73.69 192 GLY A O 1
ATOM 1414 N N . ALA A 1 193 ? -19.818 -11.633 22.945 1.00 64.94 193 ALA A N 1
ATOM 1415 C CA . ALA A 1 193 ? -20.584 -12.358 21.928 1.00 64.94 193 ALA A CA 1
ATOM 1416 C C . ALA A 1 193 ? -20.203 -13.850 21.835 1.00 64.94 193 ALA A C 1
ATOM 1418 O O . ALA A 1 193 ? -20.969 -14.657 21.313 1.00 64.94 193 ALA A O 1
ATOM 1419 N N . ALA A 1 194 ? -19.035 -14.227 22.364 1.00 51.91 194 ALA A N 1
ATOM 1420 C CA . ALA A 1 194 ? -18.616 -15.615 22.517 1.00 51.91 194 ALA A CA 1
ATOM 1421 C C . ALA A 1 194 ? -19.050 -16.164 23.891 1.00 51.91 194 ALA A C 1
ATOM 1423 O O . ALA A 1 194 ? -18.285 -16.125 24.856 1.00 51.91 194 ALA A O 1
ATOM 1424 N N . SER A 1 195 ? -20.285 -16.659 23.992 1.00 43.03 195 SER A N 1
ATOM 1425 C CA . SER A 1 195 ? -20.757 -17.538 25.077 1.00 43.03 195 SER A CA 1
ATOM 1426 C C . SER A 1 195 ? -21.542 -18.703 24.497 1.00 43.03 195 SER A C 1
ATOM 1428 O O . SER A 1 195 ? -22.407 -18.443 23.633 1.00 43.03 195 SER A O 1
#